Protein AF-A0A0C3ILK9-F1 (afdb_monomer)

Solvent-accessible surface area (backbone atoms only — not comparable to full-atom values): 10901 Å² total; per-residue (Å²): 121,70,69,63,59,60,53,58,52,51,58,51,52,56,51,51,51,53,51,51,52,53,50,52,51,52,54,48,54,52,49,51,52,44,40,64,73,46,49,52,54,51,50,56,52,47,56,57,49,38,75,79,40,50,72,63,45,54,52,50,51,52,52,50,54,62,56,45,50,60,54,52,50,49,53,52,52,51,54,49,52,53,51,50,51,53,49,53,52,51,52,50,52,53,51,52,50,53,52,51,51,52,50,52,52,49,53,49,52,55,50,52,52,52,49,52,51,50,49,52,53,50,51,53,48,51,52,48,52,49,52,51,53,51,49,53,52,36,34,71,76,52,44,80,59,21,56,61,51,51,51,50,51,53,52,49,55,58,56,55,55,56,53,57,57,61,60,72,75,54,75,84,72,77,78,81,82,73,78,76,79,80,77,80,85,78,70,91,83,78,89,136

Mean predicted aligned error: 13.3 Å

Radius of gyration: 42.85 Å; Cα contacts (8 Å, |Δi|>4): 19; chains: 1; bounding box: 80×57×114 Å

pLDDT: mean 88.91, std 11.96, range [57.53, 98.12]

Organism: NCBI:txid870435

Sequence (192 aa):
MADRKRGEQKDVDESLSTYFERCTELVRQYADVIEQNYARPAIAIGIRKFEEKPIMMTFITVLSILAILPILSFIGISIFIISSIVFVAAASAITASLVTESIIVSIGICTLCSLVLVAVFATTFLLSLYSVFRFVLLVRSNGRSGFTEWVMETRQNLLLRRRVEEECEGPNWPDITGVQHHIPDHASLTDD

Secondary structure (DSSP, 8-state):
-HHHHHHHHHHHHHHHHHHHHHHHHHHHHHHHHHIIIIIHHHHHHHHHHHHH-HHHHHHHHHHHHHHHHHHHHHHHHHHHHHHHHHHHHHHHHHHHHHHHHHHHHHHHHHHHHHHHHHHHHHHHHHHHHHHHHHHHHHHHHHTTHHHHHHHHHHHHHHHHHHHHHHHHS-----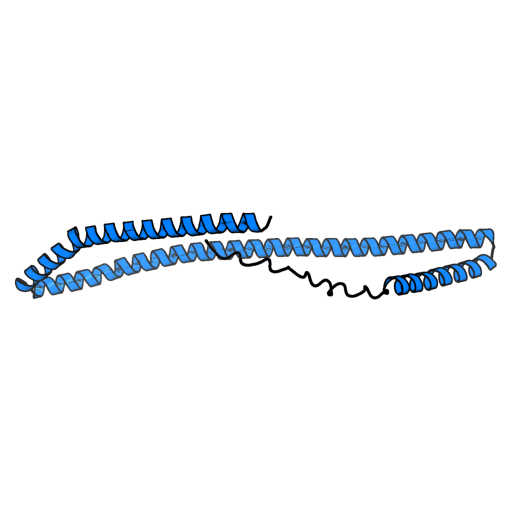-TT---------------

Foldseek 3Di:
DVVVVVVVVVVVVVVVVVVVVVVVVVVVVVVVVCCVVPVVVVVVVLVVVCVVPVPVSVVVVVVVVVVVVVVVVVVVVVVVVVVVVVVVVVVVVVVVVVVVVVVVVVVVVVVVVVVVVVVVVVVVVVVVVVLVVQLVVQCVPPPPVSVVVSVVVVVCVVVVVVVVVVVVVDDDDPPPPPPPPPDDPDDDDDDD

Structure (mmCIF, N/CA/C/O backbone):
data_AF-A0A0C3ILK9-F1
#
_entry.id   AF-A0A0C3ILK9-F1
#
loop_
_atom_site.group_PDB
_atom_site.id
_atom_site.type_symbol
_atom_site.label_atom_id
_atom_site.label_alt_id
_atom_site.label_comp_id
_atom_site.label_asym_id
_atom_site.label_entity_id
_atom_site.label_seq_id
_atom_site.pdbx_PDB_ins_code
_atom_site.Cartn_x
_atom_site.Cartn_y
_atom_site.Cartn_z
_atom_site.occupancy
_atom_site.B_iso_or_equiv
_atom_site.auth_seq_id
_atom_site.auth_comp_id
_atom_site.auth_asym_id
_atom_site.auth_atom_id
_atom_site.pdbx_PDB_model_num
ATOM 1 N N . MET A 1 1 ? 23.074 -14.200 6.382 1.00 58.22 1 MET A N 1
ATOM 2 C CA . MET A 1 1 ? 22.470 -12.902 6.785 1.00 58.22 1 MET A CA 1
ATOM 3 C C . MET A 1 1 ? 20.970 -12.997 7.090 1.00 58.22 1 MET A C 1
ATOM 5 O O . MET A 1 1 ? 20.503 -12.215 7.905 1.00 58.22 1 MET A O 1
ATOM 9 N N . ALA A 1 2 ? 20.225 -13.948 6.505 1.00 67.31 2 ALA A N 1
ATOM 10 C CA . ALA A 1 2 ? 18.798 -14.152 6.790 1.00 67.31 2 ALA A CA 1
ATOM 11 C C . ALA A 1 2 ? 18.505 -14.707 8.203 1.00 67.31 2 ALA A C 1
ATOM 13 O O . ALA A 1 2 ? 17.543 -14.269 8.826 1.00 67.31 2 ALA A O 1
ATOM 14 N N . ASP A 1 3 ? 19.362 -15.577 8.754 1.00 70.19 3 ASP A N 1
ATOM 15 C CA . ASP A 1 3 ? 19.143 -16.144 10.100 1.00 70.19 3 ASP A CA 1
ATOM 16 C C . ASP A 1 3 ? 19.211 -15.116 11.235 1.00 70.19 3 ASP A C 1
ATOM 18 O O . ASP A 1 3 ? 18.509 -15.254 12.233 1.00 70.19 3 ASP A O 1
ATOM 22 N N . ARG A 1 4 ? 19.975 -14.027 11.066 1.00 76.50 4 ARG A N 1
ATOM 23 C CA . ARG A 1 4 ? 20.057 -12.965 12.080 1.00 76.50 4 ARG A CA 1
ATOM 24 C C . ARG A 1 4 ? 18.730 -12.211 12.234 1.00 76.50 4 ARG A C 1
ATOM 26 O O . ARG A 1 4 ? 18.334 -11.926 13.355 1.00 76.50 4 ARG A O 1
ATOM 33 N N . LYS A 1 5 ? 18.006 -11.975 11.129 1.00 74.75 5 LYS A N 1
ATOM 34 C CA . LYS A 1 5 ? 16.686 -11.316 11.157 1.00 74.75 5 LYS A CA 1
ATOM 35 C C . LYS A 1 5 ? 15.603 -12.182 11.811 1.00 74.75 5 LYS A C 1
ATOM 37 O O . LYS A 1 5 ? 14.655 -11.648 12.371 1.00 74.75 5 LYS A O 1
ATOM 42 N N . ARG A 1 6 ? 15.734 -13.514 11.749 1.00 72.50 6 ARG A N 1
ATOM 43 C CA . ARG A 1 6 ? 14.769 -14.445 12.356 1.00 72.50 6 ARG A CA 1
ATOM 44 C C . ARG A 1 6 ? 14.904 -14.515 13.883 1.00 72.50 6 ARG A C 1
ATOM 46 O O . ARG A 1 6 ? 13.900 -14.751 14.545 1.00 72.50 6 ARG A O 1
ATOM 53 N N . GLY A 1 7 ? 16.108 -14.314 14.426 1.00 76.88 7 GLY A N 1
ATOM 54 C CA . GLY A 1 7 ? 16.332 -14.211 15.873 1.00 76.88 7 GLY A CA 1
ATOM 55 C C . GLY A 1 7 ? 15.693 -12.953 16.461 1.00 76.88 7 GLY A C 1
ATOM 56 O O . GLY A 1 7 ? 14.845 -13.058 17.336 1.00 76.88 7 GLY A O 1
ATOM 57 N N . GLU A 1 8 ? 15.995 -11.787 15.878 1.00 79.19 8 GLU A N 1
ATOM 58 C CA . GLU A 1 8 ? 15.492 -10.492 16.372 1.00 79.19 8 GLU A CA 1
ATOM 59 C C . GLU A 1 8 ? 13.958 -10.401 16.372 1.00 79.19 8 GLU A C 1
ATOM 61 O O . GLU A 1 8 ? 13.377 -9.782 17.257 1.00 79.19 8 GLU A O 1
ATOM 66 N N . GLN A 1 9 ? 13.278 -11.035 15.413 1.00 79.62 9 GLN A N 1
ATOM 67 C CA . GLN A 1 9 ? 11.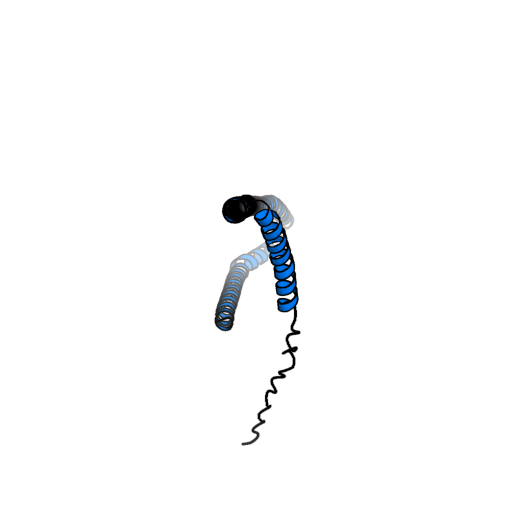816 -10.998 15.366 1.00 79.62 9 GLN A CA 1
ATOM 68 C C . GLN A 1 9 ? 11.156 -11.844 16.465 1.00 79.62 9 GLN A C 1
ATOM 70 O O . GLN A 1 9 ? 10.126 -11.443 16.996 1.00 79.62 9 GLN A O 1
ATOM 75 N N . LYS A 1 10 ? 11.768 -12.970 16.856 1.00 82.31 10 LYS A N 1
ATOM 76 C CA . LYS A 1 10 ? 11.263 -13.789 17.968 1.00 82.31 10 LYS A CA 1
ATOM 77 C C . LYS A 1 10 ? 11.373 -13.055 19.302 1.00 82.31 10 LYS A C 1
ATOM 79 O O . LYS A 1 10 ? 10.425 -13.091 20.076 1.00 82.31 10 LYS A O 1
ATOM 84 N N . ASP A 1 11 ? 12.477 -12.340 19.515 1.00 86.31 11 ASP A N 1
ATOM 85 C CA . ASP A 1 11 ? 12.690 -11.550 20.733 1.00 86.31 11 ASP A CA 1
ATOM 86 C C . ASP A 1 11 ? 11.661 -10.406 20.850 1.00 86.31 11 ASP A C 1
ATOM 88 O O . ASP A 1 11 ? 11.180 -10.092 21.941 1.00 86.31 11 ASP A O 1
ATOM 92 N N . VAL A 1 12 ? 11.283 -9.791 19.719 1.00 88.31 12 VAL A N 1
ATOM 93 C CA . VAL A 1 12 ? 10.235 -8.755 19.672 1.00 88.31 12 VAL A CA 1
ATOM 94 C C . VAL A 1 12 ? 8.856 -9.342 19.977 1.00 88.31 12 VAL A C 1
ATOM 96 O O . VAL A 1 12 ? 8.117 -8.760 20.774 1.00 88.31 12 VAL A O 1
ATOM 99 N N . ASP A 1 13 ? 8.516 -10.488 19.388 1.00 89.38 13 ASP A N 1
ATOM 100 C CA . ASP A 1 13 ? 7.226 -11.146 19.614 1.00 89.38 13 ASP A CA 1
ATOM 101 C C . ASP A 1 13 ? 7.074 -11.616 21.077 1.00 89.38 13 ASP A C 1
ATOM 103 O O . ASP A 1 13 ? 6.020 -11.411 21.683 1.00 89.38 13 ASP A O 1
ATOM 107 N N . GLU A 1 14 ? 8.135 -12.164 21.681 1.00 91.94 14 GLU A N 1
ATOM 108 C CA . GLU A 1 14 ? 8.156 -12.614 23.085 1.00 91.94 14 GLU A CA 1
ATOM 109 C C . GLU A 1 14 ? 8.063 -11.441 24.080 1.00 91.94 14 GLU A C 1
ATOM 111 O O . GLU A 1 14 ? 7.371 -11.503 25.106 1.00 91.94 14 GLU A O 1
ATOM 116 N N . SER A 1 15 ? 8.699 -10.316 23.746 1.00 92.06 15 SER A N 1
ATOM 117 C CA . SER A 1 15 ? 8.560 -9.072 24.504 1.00 92.06 15 SER A CA 1
ATOM 118 C C . SER A 1 15 ? 7.117 -8.558 24.460 1.00 92.06 15 SER A C 1
ATOM 120 O O . SER A 1 15 ? 6.533 -8.251 25.503 1.00 92.06 15 SER A O 1
ATOM 122 N N . LEU A 1 16 ? 6.489 -8.541 23.277 1.00 93.88 16 LEU A N 1
ATOM 123 C CA . LEU A 1 16 ? 5.096 -8.114 23.108 1.00 93.88 16 LEU A CA 1
ATOM 124 C C . LEU A 1 16 ? 4.118 -8.993 23.892 1.00 93.88 16 LEU A C 1
ATOM 126 O O . LEU A 1 16 ? 3.245 -8.453 24.575 1.00 93.88 16 LEU A O 1
ATOM 130 N N . SER A 1 17 ? 4.266 -10.321 23.853 1.00 94.81 17 SER A N 1
ATOM 131 C CA . SER A 1 17 ? 3.404 -11.219 24.632 1.00 94.81 17 SER A CA 1
ATOM 132 C C . SER A 1 17 ? 3.532 -10.977 26.135 1.00 94.81 17 SER A C 1
ATOM 134 O O . SER A 1 17 ? 2.519 -10.934 26.832 1.00 94.81 17 SER A O 1
ATOM 136 N N . THR A 1 18 ? 4.749 -10.717 26.619 1.00 95.44 18 THR A N 1
ATOM 137 C CA . THR A 1 18 ? 4.999 -10.400 28.034 1.00 95.44 18 THR A CA 1
ATOM 138 C C . THR A 1 18 ? 4.310 -9.094 28.452 1.00 95.44 18 THR A C 1
ATOM 140 O O . THR A 1 18 ? 3.735 -9.005 29.540 1.00 95.44 18 THR A O 1
ATOM 143 N N . TYR A 1 19 ? 4.305 -8.071 27.585 1.00 94.62 19 TYR A N 1
ATOM 144 C CA . TYR A 1 19 ? 3.556 -6.833 27.838 1.00 94.62 19 TYR A CA 1
ATOM 145 C C . TYR A 1 19 ? 2.047 -7.069 27.884 1.00 94.62 19 TYR A C 1
ATOM 147 O O . TYR A 1 19 ? 1.381 -6.530 28.771 1.00 94.62 19 TYR A O 1
ATOM 155 N N . PHE A 1 20 ? 1.505 -7.879 26.972 1.00 96.12 20 PHE A N 1
ATOM 156 C CA . PHE A 1 20 ? 0.087 -8.233 26.994 1.00 96.12 20 PHE A CA 1
ATOM 157 C C . PHE A 1 20 ? -0.294 -8.961 28.281 1.00 96.12 20 PHE A C 1
ATOM 159 O O . PHE A 1 20 ? -1.270 -8.568 28.918 1.00 96.12 20 PHE A O 1
ATOM 166 N N . GLU A 1 21 ? 0.491 -9.952 28.703 1.00 97.00 21 GLU A N 1
ATOM 167 C CA . GLU A 1 21 ? 0.236 -10.703 29.933 1.00 97.00 21 GLU A CA 1
ATOM 168 C C . GLU A 1 21 ? 0.229 -9.772 31.154 1.00 97.00 21 GLU A C 1
ATOM 170 O O . GLU A 1 21 ? -0.749 -9.731 31.906 1.00 97.00 21 GLU A O 1
ATOM 175 N N . ARG A 1 22 ? 1.232 -8.894 31.264 1.00 96.44 22 ARG A N 1
ATOM 176 C CA . ARG A 1 22 ? 1.310 -7.899 32.342 1.00 96.44 22 ARG A CA 1
ATOM 177 C C . ARG A 1 22 ? 0.148 -6.905 32.325 1.00 96.44 22 ARG A C 1
ATOM 179 O O . ARG A 1 22 ? -0.379 -6.549 33.377 1.00 96.44 22 ARG A O 1
ATOM 186 N N . CYS A 1 23 ? -0.271 -6.444 31.147 1.00 94.94 23 CYS A N 1
ATOM 187 C CA . CYS A 1 23 ? -1.444 -5.584 31.018 1.00 94.94 23 CYS A CA 1
ATOM 188 C C . CYS A 1 23 ? -2.724 -6.313 31.442 1.00 94.94 23 CYS A C 1
ATOM 190 O O . CYS A 1 23 ? -3.544 -5.728 32.147 1.00 94.94 23 CYS A O 1
ATOM 192 N N . THR A 1 24 ? -2.895 -7.582 31.059 1.00 96.19 24 THR A N 1
ATOM 193 C CA . THR A 1 24 ? -4.068 -8.365 31.470 1.00 96.19 24 THR A CA 1
ATOM 194 C C . THR A 1 24 ? -4.095 -8.624 32.970 1.00 96.19 24 THR A C 1
ATOM 196 O O . THR A 1 24 ? -5.158 -8.502 33.576 1.00 96.19 24 THR A O 1
ATOM 199 N N . GLU A 1 25 ? -2.945 -8.896 33.589 1.00 97.75 25 GLU A N 1
ATOM 200 C CA . GLU A 1 25 ? -2.831 -9.070 35.036 1.00 97.75 25 GLU A CA 1
ATOM 201 C C . GLU A 1 25 ? -3.188 -7.780 35.782 1.00 97.75 25 GLU A C 1
ATOM 203 O O . GLU A 1 25 ? -3.995 -7.811 36.710 1.00 97.75 25 GLU A O 1
ATOM 208 N N . LEU A 1 26 ? -2.693 -6.629 35.313 1.00 96.31 26 LEU A N 1
ATOM 209 C CA . LEU A 1 26 ? -3.056 -5.325 35.873 1.00 96.31 26 LEU A CA 1
ATOM 210 C C . LEU A 1 26 ? -4.557 -5.051 35.758 1.00 96.31 26 LEU A C 1
ATOM 212 O O . LEU A 1 26 ? -5.186 -4.668 36.743 1.00 96.31 26 LEU A O 1
ATOM 216 N N . VAL A 1 27 ? -5.154 -5.258 34.580 1.00 95.31 27 VAL A N 1
ATOM 217 C CA . VAL A 1 27 ? -6.600 -5.055 34.384 1.00 95.31 27 VAL A CA 1
ATOM 218 C C . VAL A 1 27 ? -7.403 -5.968 35.308 1.00 95.31 27 VAL A C 1
ATOM 220 O O . VAL A 1 27 ? -8.389 -5.521 35.889 1.00 95.31 27 VAL A O 1
ATOM 223 N N . ARG A 1 28 ? -6.965 -7.217 35.494 1.00 96.12 28 ARG A N 1
ATOM 224 C CA . ARG A 1 28 ? -7.615 -8.181 36.385 1.00 96.12 28 ARG A CA 1
ATOM 225 C C . ARG A 1 28 ? -7.506 -7.764 37.848 1.00 96.12 28 ARG A C 1
ATOM 227 O O . ARG A 1 28 ? -8.514 -7.736 38.539 1.00 96.12 28 ARG A O 1
ATOM 234 N N . GLN A 1 29 ? -6.327 -7.329 38.285 1.00 97.19 29 GLN A N 1
ATOM 235 C CA . GLN A 1 29 ? -6.116 -6.815 39.635 1.00 97.19 29 GLN A CA 1
ATOM 236 C C . GLN A 1 29 ? -6.990 -5.583 39.915 1.00 97.19 29 GLN A C 1
ATOM 238 O O . GLN A 1 29 ? -7.611 -5.487 40.972 1.00 97.19 29 GLN A O 1
ATOM 243 N N . TYR A 1 30 ? -7.082 -4.644 38.968 1.00 95.06 30 TYR A N 1
ATOM 244 C CA . TYR A 1 30 ? -7.979 -3.493 39.099 1.00 95.06 30 TYR A CA 1
ATOM 245 C C . TYR A 1 30 ? -9.452 -3.908 39.110 1.00 95.06 30 TYR A C 1
ATOM 247 O O . TYR A 1 30 ? -10.223 -3.366 39.902 1.00 95.06 30 TYR A O 1
ATOM 255 N N . ALA A 1 31 ? -9.843 -4.864 38.266 1.00 95.56 31 ALA A N 1
ATOM 256 C CA . ALA A 1 31 ? -11.199 -5.398 38.247 1.00 95.56 31 ALA A CA 1
ATOM 257 C C . ALA A 1 31 ? -11.563 -6.045 39.591 1.00 95.56 31 ALA A C 1
ATOM 259 O O . ALA A 1 31 ? -12.616 -5.721 40.132 1.00 95.56 31 ALA A O 1
ATOM 260 N N . ASP A 1 32 ? -10.669 -6.847 40.175 1.00 97.06 32 ASP A N 1
ATOM 261 C CA . ASP A 1 32 ? -10.873 -7.488 41.479 1.00 97.06 32 ASP A CA 1
ATOM 262 C C . ASP A 1 32 ? -11.037 -6.446 42.595 1.00 97.06 32 ASP A C 1
ATOM 264 O O . ASP A 1 32 ? -11.960 -6.524 43.409 1.00 97.06 32 ASP A O 1
ATOM 268 N N . VAL A 1 33 ? -10.194 -5.407 42.605 1.00 96.12 33 VAL A N 1
ATOM 269 C CA . VAL A 1 33 ? -10.290 -4.300 43.571 1.00 96.12 33 VAL A CA 1
ATOM 270 C C . VAL A 1 33 ? -11.613 -3.547 43.418 1.00 96.12 33 VAL A C 1
ATOM 272 O O . VAL A 1 33 ? -12.235 -3.183 44.418 1.00 96.12 33 VAL A O 1
ATOM 275 N N . ILE A 1 34 ? -12.064 -3.306 42.185 1.00 96.00 34 ILE A N 1
ATOM 276 C CA . ILE A 1 34 ? -13.336 -2.626 41.916 1.00 96.00 34 ILE A CA 1
ATOM 277 C C . ILE A 1 34 ? -14.518 -3.505 42.330 1.00 96.00 34 ILE A C 1
ATOM 279 O O . ILE A 1 34 ? -15.460 -3.023 42.969 1.00 96.00 34 ILE A O 1
ATOM 283 N N . GLU A 1 35 ? -14.471 -4.793 42.003 1.00 95.56 35 GLU A N 1
ATOM 284 C CA . GLU A 1 35 ? -15.516 -5.744 42.352 1.00 95.56 35 GLU A CA 1
ATOM 285 C C . GLU A 1 35 ? -15.669 -5.838 43.872 1.00 95.56 35 GLU A C 1
ATOM 287 O O . GLU A 1 35 ? -16.780 -5.736 44.406 1.00 95.56 35 GLU A O 1
ATOM 292 N N . GLN A 1 36 ? -14.547 -5.977 44.578 1.00 96.75 36 GLN A N 1
ATOM 293 C CA . GLN A 1 36 ? -14.541 -6.174 46.017 1.00 96.75 36 GLN A CA 1
ATOM 294 C C . GLN A 1 36 ? -14.913 -4.897 46.781 1.00 96.75 36 GLN A C 1
ATOM 296 O O . GLN A 1 36 ? -15.704 -4.972 47.723 1.00 96.75 36 GLN A O 1
ATOM 301 N N . ASN A 1 37 ? -14.406 -3.730 46.365 1.00 96.12 37 ASN A N 1
ATOM 302 C CA . ASN A 1 37 ? -14.617 -2.474 47.094 1.00 96.12 37 ASN A CA 1
ATOM 303 C C . ASN A 1 37 ? -15.889 -1.717 46.700 1.00 96.12 37 ASN A C 1
ATOM 305 O O . ASN A 1 37 ? -16.407 -0.961 47.520 1.00 96.12 37 ASN A O 1
ATOM 309 N N . TYR A 1 38 ? -16.401 -1.893 45.479 1.00 94.50 38 TYR A N 1
ATOM 310 C CA . TYR A 1 38 ? -17.546 -1.119 44.987 1.00 94.50 38 TYR A CA 1
ATOM 311 C C . TYR A 1 38 ? -18.720 -2.005 44.581 1.00 94.50 38 TYR A C 1
ATOM 313 O O . TYR A 1 38 ? -19.836 -1.768 45.045 1.00 94.50 38 TYR A O 1
ATOM 321 N N . ALA A 1 39 ? -18.497 -3.039 43.763 1.00 95.12 39 ALA A N 1
ATOM 322 C CA . ALA A 1 39 ? -19.603 -3.823 43.210 1.00 95.12 39 ALA A CA 1
ATOM 323 C C . ALA A 1 39 ? -20.327 -4.642 44.289 1.00 95.12 39 ALA A C 1
ATOM 325 O O . ALA A 1 39 ? -21.539 -4.503 44.465 1.00 95.12 39 ALA A O 1
ATOM 326 N N . ARG A 1 40 ? -19.591 -5.448 45.066 1.00 94.31 40 ARG A N 1
ATOM 327 C CA . ARG A 1 40 ? -20.161 -6.266 46.150 1.00 94.31 40 ARG A CA 1
ATOM 328 C C . ARG A 1 40 ? -20.934 -5.455 47.196 1.00 94.31 40 ARG A C 1
ATOM 330 O O . ARG A 1 40 ? -22.085 -5.816 47.461 1.00 94.31 40 ARG A O 1
ATOM 337 N N . PRO A 1 41 ? -20.383 -4.378 47.790 1.00 93.81 41 PRO A N 1
ATOM 338 C CA . PRO A 1 41 ? -21.123 -3.608 48.783 1.00 93.81 41 PRO A CA 1
ATOM 339 C C . PRO A 1 41 ? -22.320 -2.873 48.174 1.00 93.81 41 PRO A C 1
ATOM 341 O O . PRO A 1 41 ? -23.377 -2.842 48.801 1.00 93.81 41 PRO A O 1
ATOM 344 N N . ALA A 1 42 ? -22.215 -2.345 46.949 1.00 92.19 42 ALA A N 1
ATOM 345 C CA . ALA A 1 42 ? -23.344 -1.689 46.290 1.00 92.19 42 ALA A CA 1
ATOM 346 C C . ALA A 1 42 ? -24.506 -2.660 46.031 1.00 92.19 42 ALA A C 1
ATOM 348 O O . ALA A 1 42 ? -25.657 -2.315 46.298 1.00 92.19 42 ALA A O 1
ATOM 349 N N . ILE A 1 43 ? -24.214 -3.886 45.579 1.00 93.38 43 ILE A N 1
ATOM 350 C CA . ILE A 1 43 ? -25.230 -4.927 45.364 1.00 93.38 43 ILE A CA 1
ATOM 351 C C . ILE A 1 43 ? -25.867 -5.335 46.695 1.00 93.38 43 ILE A C 1
ATOM 353 O O . ILE A 1 43 ? -27.092 -5.376 46.795 1.00 93.38 43 ILE A O 1
ATOM 357 N N . ALA A 1 44 ? -25.062 -5.577 47.735 1.00 94.62 44 ALA A N 1
ATOM 358 C CA . ALA A 1 44 ? -25.572 -5.952 49.054 1.00 94.62 44 ALA A CA 1
ATOM 359 C C . ALA A 1 44 ? -26.482 -4.863 49.658 1.00 94.62 44 ALA A C 1
ATOM 361 O O . ALA A 1 44 ? -27.554 -5.166 50.187 1.00 94.62 44 ALA A O 1
ATOM 362 N N . ILE A 1 45 ? -26.095 -3.587 49.532 1.00 92.62 45 ILE A N 1
ATOM 363 C CA . ILE A 1 45 ? -26.919 -2.443 49.954 1.00 92.62 45 ILE A CA 1
ATOM 364 C C . ILE A 1 45 ? -28.189 -2.349 49.100 1.00 92.62 45 ILE A C 1
ATOM 366 O O . ILE A 1 45 ? -29.270 -2.100 49.635 1.00 92.62 45 ILE A O 1
ATOM 370 N N . GLY A 1 46 ? -28.070 -2.569 47.789 1.00 89.94 46 GLY A N 1
ATOM 371 C CA . GLY A 1 46 ? -29.185 -2.552 46.849 1.00 89.94 46 GLY A CA 1
ATOM 372 C C . GLY A 1 46 ? -30.260 -3.575 47.206 1.00 89.94 46 GLY A C 1
ATOM 373 O O . GLY A 1 46 ? -31.423 -3.198 47.337 1.00 89.94 46 GLY A O 1
ATOM 374 N N . ILE A 1 47 ? -29.875 -4.834 47.442 1.00 93.81 47 ILE A N 1
ATOM 375 C CA . ILE A 1 47 ? -30.799 -5.920 47.811 1.00 93.81 47 ILE A CA 1
ATOM 376 C C . ILE A 1 47 ? -31.557 -5.565 49.095 1.00 93.81 47 ILE A C 1
ATOM 378 O O . ILE A 1 47 ? -32.786 -5.597 49.114 1.00 93.81 47 ILE A O 1
ATOM 382 N N . ARG A 1 48 ? -30.845 -5.117 50.136 1.00 93.25 48 ARG A N 1
ATOM 383 C CA . ARG A 1 48 ? -31.468 -4.727 51.410 1.00 93.25 48 ARG A CA 1
ATOM 384 C C . ARG A 1 48 ? -32.450 -3.557 51.255 1.00 93.25 48 ARG A C 1
ATOM 386 O O . ARG A 1 48 ? -33.517 -3.550 51.860 1.00 93.25 48 ARG A O 1
ATOM 393 N N . LYS A 1 49 ? -32.118 -2.562 50.426 1.00 90.25 49 LYS A N 1
ATOM 394 C CA . LYS A 1 49 ? -32.993 -1.410 50.135 1.00 90.25 49 LYS A CA 1
ATOM 395 C C . LYS A 1 49 ? -34.233 -1.795 49.320 1.00 90.25 49 LYS A C 1
ATOM 397 O O . LYS A 1 49 ? -35.278 -1.162 49.476 1.00 90.25 49 LYS A O 1
ATOM 402 N N . PHE A 1 50 ? -34.123 -2.803 48.456 1.00 92.88 50 PHE A N 1
ATOM 403 C CA . PHE A 1 50 ? -35.246 -3.319 47.672 1.00 92.88 50 PHE A CA 1
ATOM 404 C C . PHE A 1 50 ? -36.315 -3.974 48.553 1.00 92.88 50 PHE A C 1
ATOM 406 O O . PHE A 1 50 ? -37.500 -3.782 48.285 1.00 92.88 50 PHE A O 1
ATOM 413 N N . GLU A 1 51 ? -35.914 -4.673 49.618 1.00 94.00 51 GLU A N 1
ATOM 414 C CA . GLU A 1 51 ? -36.843 -5.267 50.590 1.00 94.00 51 GLU A CA 1
ATOM 415 C C . GLU A 1 51 ? -37.612 -4.200 51.383 1.00 94.00 51 GLU A C 1
ATOM 417 O O . GLU A 1 51 ? -38.806 -4.350 51.629 1.00 94.00 51 GLU A O 1
ATOM 422 N N . GLU A 1 52 ? -36.957 -3.088 51.737 1.00 95.88 52 GLU A N 1
ATOM 423 C CA . GLU A 1 52 ? -37.597 -2.005 52.491 1.00 95.88 52 GLU A CA 1
ATOM 424 C C . GLU A 1 52 ? -38.589 -1.190 51.642 1.00 95.88 52 GLU A C 1
ATOM 426 O O . GLU A 1 52 ? -39.652 -0.802 52.133 1.00 95.88 52 GLU A O 1
ATOM 431 N N . LYS A 1 53 ? -38.234 -0.853 50.389 1.00 95.12 53 LYS A N 1
ATOM 432 C CA . LYS A 1 53 ? -39.011 0.068 49.530 1.00 95.12 53 LYS A CA 1
ATOM 433 C C . LYS A 1 53 ? -38.929 -0.306 48.037 1.00 95.12 53 LYS A C 1
ATOM 435 O O . LYS A 1 53 ? -38.286 0.410 47.259 1.00 95.12 53 LYS A O 1
ATOM 440 N N . PRO A 1 54 ? -39.636 -1.356 47.585 1.00 92.31 54 PRO A N 1
ATOM 441 C CA . PRO A 1 54 ? -39.493 -1.890 46.224 1.00 92.31 54 PRO A CA 1
ATOM 442 C C . PRO A 1 54 ? -39.935 -0.906 45.125 1.00 92.31 54 PRO A C 1
ATOM 444 O O . PRO A 1 54 ? -39.319 -0.827 44.061 1.00 92.31 54 PRO A O 1
ATOM 447 N N . ILE A 1 55 ? -40.966 -0.095 45.386 1.00 94.12 55 ILE A N 1
ATOM 448 C CA . ILE A 1 55 ? -41.512 0.860 44.403 1.00 94.12 55 ILE A CA 1
ATOM 449 C C . ILE A 1 55 ? -40.509 1.985 44.103 1.00 94.12 55 ILE A C 1
ATOM 451 O O . ILE A 1 55 ? -40.287 2.341 42.950 1.00 94.12 55 ILE A O 1
ATOM 455 N N . MET A 1 56 ? -39.859 2.537 45.131 1.00 93.19 56 MET A N 1
ATOM 456 C CA . MET A 1 56 ? -38.883 3.616 44.946 1.00 93.19 56 MET A CA 1
ATOM 457 C C . MET A 1 56 ? -37.608 3.104 44.262 1.00 93.19 56 MET A C 1
ATOM 459 O O . MET A 1 56 ? -37.054 3.787 43.402 1.00 93.19 56 MET A O 1
ATOM 463 N N . MET A 1 57 ? -37.159 1.897 44.616 1.00 91.62 57 MET A N 1
ATOM 464 C CA . MET A 1 57 ? -35.949 1.310 44.041 1.00 91.62 57 MET A CA 1
ATOM 465 C C . MET A 1 57 ? -36.110 0.988 42.555 1.00 91.62 57 MET A C 1
ATOM 467 O O . MET A 1 57 ? -35.243 1.359 41.771 1.00 91.62 57 MET A O 1
ATOM 471 N N . THR A 1 58 ? -37.235 0.394 42.141 1.00 93.06 58 THR A N 1
ATOM 472 C CA . THR A 1 58 ? -37.510 0.143 40.711 1.00 93.06 58 THR A CA 1
ATOM 473 C C . THR A 1 58 ? -37.516 1.432 39.887 1.00 93.06 58 THR A C 1
ATOM 475 O O . THR A 1 58 ? -36.922 1.461 38.811 1.00 93.06 58 THR A O 1
ATOM 478 N N . PHE A 1 59 ? -38.104 2.517 40.407 1.00 95.56 59 PHE A N 1
ATOM 479 C CA . PHE A 1 59 ? -38.081 3.823 39.744 1.00 95.56 59 PHE A CA 1
ATOM 480 C C . PHE A 1 59 ? -36.653 4.356 39.560 1.00 95.56 59 PHE A C 1
ATOM 482 O O . PHE A 1 59 ? -36.291 4.766 38.459 1.00 95.56 59 PHE A O 1
ATOM 489 N N . ILE A 1 60 ? -35.823 4.298 40.608 1.00 93.94 60 ILE A N 1
ATOM 490 C CA . ILE A 1 60 ? -34.415 4.716 40.533 1.00 93.94 60 ILE A CA 1
ATOM 491 C C . ILE A 1 60 ? -33.654 3.850 39.531 1.00 93.94 60 ILE A C 1
ATOM 493 O O . ILE A 1 60 ? -32.947 4.396 38.696 1.00 93.94 60 ILE A O 1
ATOM 497 N N . THR A 1 61 ? -33.818 2.526 39.562 1.00 92.19 61 THR A N 1
ATOM 498 C CA . THR A 1 61 ? -33.137 1.616 38.631 1.00 92.19 61 THR A CA 1
ATOM 499 C C . THR A 1 61 ? -33.496 1.920 37.181 1.00 92.19 61 THR A C 1
ATOM 501 O O . THR A 1 61 ? -32.602 2.045 36.346 1.00 92.19 61 THR A O 1
ATOM 504 N N . VAL A 1 62 ? -34.784 2.087 36.874 1.00 94.88 62 VAL A N 1
ATOM 505 C CA . VAL A 1 62 ? -35.240 2.427 35.519 1.00 94.88 62 VAL A CA 1
ATOM 506 C C . VAL A 1 62 ? -34.687 3.786 35.091 1.00 94.88 62 VAL A C 1
ATOM 508 O O . VAL A 1 62 ? -34.137 3.894 33.996 1.00 94.88 62 VAL A O 1
ATOM 511 N N . LEU A 1 63 ? -34.747 4.799 35.964 1.00 94.31 63 LEU A N 1
ATOM 512 C CA . LEU A 1 63 ? -34.198 6.130 35.694 1.00 94.31 63 LEU A CA 1
ATOM 513 C C . LEU A 1 63 ? -32.678 6.081 35.483 1.00 94.31 63 LEU A C 1
ATOM 515 O O . LEU A 1 63 ? -32.176 6.706 34.554 1.00 94.31 63 LEU A O 1
ATOM 519 N N . SER A 1 64 ? -31.945 5.297 36.276 1.00 93.94 64 SER A N 1
ATOM 520 C CA . SER A 1 64 ? -30.506 5.084 36.110 1.00 93.94 64 SER A CA 1
ATOM 521 C C . SER A 1 64 ? -30.176 4.414 34.779 1.00 93.94 64 SER A C 1
ATOM 523 O O . SER A 1 64 ? -29.277 4.880 34.088 1.00 93.94 64 SER A O 1
ATOM 525 N N . ILE A 1 65 ? -30.910 3.373 34.375 1.00 94.56 65 ILE A N 1
ATOM 526 C CA . ILE A 1 65 ? -30.704 2.713 33.075 1.00 94.56 65 ILE A CA 1
ATOM 527 C C . ILE A 1 65 ? -30.979 3.696 31.927 1.00 94.56 65 ILE A C 1
ATOM 529 O O . ILE A 1 65 ? -30.159 3.827 31.017 1.00 94.56 65 ILE A O 1
ATOM 533 N N . LEU A 1 66 ? -32.090 4.437 31.998 1.00 95.00 66 LEU A N 1
ATOM 534 C CA . LEU A 1 66 ? -32.441 5.479 31.027 1.00 95.00 66 LEU A CA 1
ATOM 535 C C . LEU A 1 66 ? -31.400 6.604 30.971 1.00 95.00 66 LEU A C 1
ATOM 537 O O . LEU A 1 66 ? -31.164 7.140 29.895 1.00 95.00 66 LEU A O 1
ATOM 541 N N . ALA A 1 67 ? -30.761 6.943 32.094 1.00 95.62 67 ALA A N 1
ATOM 542 C CA . ALA A 1 67 ? -29.716 7.962 32.168 1.00 95.62 67 ALA A CA 1
ATOM 543 C C . ALA A 1 67 ? -28.343 7.466 31.680 1.00 95.62 67 ALA A C 1
ATOM 545 O O . ALA A 1 67 ? -27.561 8.256 31.156 1.00 95.62 67 ALA A O 1
ATOM 546 N N . ILE A 1 68 ? -28.044 6.169 31.805 1.00 95.94 68 ILE A N 1
ATOM 547 C CA . ILE A 1 68 ? -26.801 5.572 31.289 1.00 95.94 68 ILE A CA 1
ATOM 548 C C . ILE A 1 68 ? -26.835 5.474 29.761 1.00 95.94 68 ILE A C 1
ATOM 550 O O . ILE A 1 68 ? -25.809 5.681 29.116 1.00 95.94 68 ILE A O 1
ATOM 554 N N . LEU A 1 69 ? -28.001 5.202 29.168 1.00 94.56 69 LEU A N 1
ATOM 555 C CA . LEU A 1 69 ? -28.158 5.063 27.719 1.00 94.56 69 LEU A CA 1
ATOM 556 C C . LEU A 1 69 ? -27.599 6.258 26.906 1.00 94.56 69 LEU A C 1
ATOM 558 O O . LEU A 1 69 ? -26.798 6.016 25.999 1.00 94.56 69 LEU A O 1
ATOM 562 N N . PRO A 1 70 ? -27.926 7.535 27.209 1.00 94.94 70 PRO A N 1
ATOM 563 C CA . PRO A 1 70 ? -27.365 8.677 26.489 1.00 94.94 70 PRO A CA 1
ATOM 564 C C . PRO A 1 70 ? -25.862 8.850 26.730 1.00 94.94 70 PRO A C 1
ATOM 566 O O . PRO A 1 70 ? -25.153 9.244 25.808 1.00 94.94 70 PRO A O 1
ATOM 569 N N . ILE A 1 71 ? -25.353 8.517 27.921 1.00 95.81 71 ILE A N 1
ATOM 570 C CA . ILE A 1 71 ? -23.914 8.574 28.225 1.00 95.81 71 ILE A CA 1
ATOM 571 C C . ILE A 1 71 ? -23.166 7.546 27.372 1.00 95.81 71 ILE A C 1
ATOM 573 O O . ILE A 1 71 ? -22.176 7.875 26.720 1.00 95.81 71 ILE A O 1
ATOM 577 N N . LEU A 1 72 ? -23.668 6.311 27.324 1.00 94.31 72 LEU A N 1
ATOM 578 C CA . LEU A 1 72 ? -23.065 5.236 26.544 1.00 94.31 72 LEU A CA 1
ATOM 579 C C . LEU A 1 72 ? -23.140 5.528 25.040 1.00 94.31 72 LEU A C 1
ATOM 581 O O . LEU A 1 72 ? -22.153 5.345 24.330 1.00 94.31 72 LEU A O 1
ATOM 585 N N . SER A 1 73 ? -24.275 6.052 24.565 1.00 96.31 73 SER A N 1
ATOM 586 C CA . SER A 1 73 ? -24.426 6.502 23.180 1.00 96.31 73 SER A CA 1
ATOM 587 C C . SER A 1 73 ? -23.445 7.623 22.841 1.00 96.31 73 SER A C 1
ATOM 589 O O . SER A 1 73 ? -22.848 7.599 21.769 1.00 96.31 73 SER A O 1
ATOM 591 N N . PHE A 1 74 ? -23.253 8.594 23.737 1.00 97.38 74 PHE A N 1
ATOM 592 C CA . PHE A 1 74 ? -22.305 9.687 23.533 1.00 97.38 74 PHE A CA 1
ATOM 593 C C . PHE A 1 74 ? -20.863 9.175 23.437 1.00 97.38 74 PHE A C 1
ATOM 595 O O . PHE A 1 74 ? -20.142 9.550 22.514 1.00 97.38 74 PHE A O 1
ATOM 602 N N . ILE A 1 75 ? -20.458 8.275 24.338 1.00 97.06 75 ILE A N 1
ATOM 603 C CA . ILE A 1 75 ? -19.130 7.646 24.312 1.00 97.06 75 ILE A CA 1
ATOM 604 C C . ILE A 1 75 ? -18.938 6.857 23.011 1.00 97.06 75 ILE A C 1
ATOM 606 O O . ILE A 1 75 ? -17.924 7.028 22.337 1.00 97.06 75 ILE A O 1
ATOM 610 N N . GLY A 1 76 ? -19.925 6.043 22.624 1.00 96.81 76 GLY A N 1
ATOM 611 C CA . GLY A 1 76 ? -19.873 5.249 21.397 1.00 96.81 76 GLY A CA 1
ATOM 612 C C . GLY A 1 76 ? -19.747 6.115 20.143 1.00 96.81 76 GLY A C 1
ATOM 613 O O . GLY A 1 76 ? -18.864 5.881 19.320 1.00 96.81 76 GLY A O 1
ATOM 614 N N . ILE A 1 77 ? -20.573 7.158 20.026 1.00 97.44 77 ILE A N 1
ATOM 615 C CA . ILE A 1 77 ? -20.520 8.108 18.906 1.00 97.44 77 ILE A CA 1
ATOM 616 C C . ILE A 1 77 ? -19.183 8.861 18.895 1.00 97.44 77 ILE A C 1
ATOM 618 O O . ILE A 1 77 ? -18.589 9.023 17.834 1.00 97.44 77 ILE A O 1
ATOM 622 N N . SER A 1 78 ? -18.672 9.280 20.055 1.00 97.69 78 SER A N 1
ATOM 623 C CA . SER A 1 78 ? -17.384 9.975 20.162 1.00 97.69 78 SER A CA 1
ATOM 624 C C . SER A 1 78 ? -16.222 9.109 19.661 1.00 97.69 78 SER A C 1
ATOM 626 O O . SER A 1 78 ? -15.459 9.534 18.791 1.00 97.69 78 SER A O 1
ATOM 628 N N . ILE A 1 79 ? -16.134 7.858 20.129 1.00 97.19 79 ILE A N 1
ATOM 629 C CA . ILE A 1 79 ? -15.117 6.899 19.672 1.00 97.19 79 ILE A CA 1
ATOM 630 C C . ILE A 1 79 ? -15.262 6.639 18.169 1.00 97.19 79 ILE A C 1
ATOM 632 O O . ILE A 1 79 ? -14.262 6.629 17.451 1.00 97.19 79 ILE A O 1
ATOM 636 N N . PHE A 1 80 ? -16.495 6.474 17.681 1.00 97.19 80 PHE A N 1
ATOM 637 C CA . PHE A 1 80 ? -16.770 6.264 16.261 1.00 97.19 80 PHE A CA 1
ATOM 638 C C . PHE A 1 80 ? -16.296 7.441 15.399 1.00 97.19 80 PHE A C 1
ATOM 640 O O . PHE A 1 80 ? -15.631 7.226 14.389 1.00 97.19 80 PHE A O 1
ATOM 647 N N . ILE A 1 81 ? -16.568 8.682 15.813 1.00 98.00 81 ILE A N 1
ATOM 648 C CA . ILE A 1 81 ? -16.118 9.886 15.103 1.00 98.00 81 ILE A CA 1
ATOM 649 C C . ILE A 1 81 ? -14.588 9.950 15.068 1.00 98.00 81 ILE A C 1
ATOM 651 O O . ILE A 1 81 ? -14.013 10.135 13.997 1.00 98.00 81 ILE A O 1
ATOM 655 N N . ILE A 1 82 ? -13.919 9.758 16.210 1.00 97.69 82 ILE A N 1
ATOM 656 C CA . ILE A 1 82 ? -12.450 9.795 16.286 1.00 97.69 82 ILE A CA 1
ATOM 657 C C . ILE A 1 82 ? -11.844 8.709 15.389 1.00 97.69 82 ILE A C 1
ATOM 659 O O . ILE A 1 82 ? -10.959 8.995 14.582 1.00 97.69 82 ILE A O 1
ATOM 663 N N . SER A 1 83 ? -12.353 7.478 15.481 1.00 97.19 83 SER A N 1
ATOM 664 C CA . SER A 1 83 ? -11.909 6.357 14.650 1.00 97.19 83 SER A CA 1
ATOM 665 C C . SER A 1 83 ? -12.122 6.635 13.161 1.00 97.19 83 SER A C 1
ATOM 667 O O . SER A 1 83 ? -11.207 6.432 12.363 1.00 97.19 83 SER A O 1
ATOM 669 N N . SER A 1 84 ? -13.281 7.184 12.787 1.00 97.69 84 SER A N 1
ATOM 670 C CA . SER A 1 84 ? -13.584 7.560 11.406 1.00 97.69 84 SER A CA 1
ATOM 671 C C . SER A 1 84 ? -12.629 8.631 10.881 1.00 97.69 84 SER A C 1
ATOM 673 O O . SER A 1 84 ? -12.187 8.532 9.740 1.00 97.69 84 SER A O 1
ATOM 675 N N . ILE A 1 85 ? -12.288 9.644 11.683 1.00 97.94 85 ILE A N 1
ATOM 676 C CA . ILE A 1 85 ? -11.345 10.698 11.279 1.00 97.94 85 ILE A CA 1
ATOM 677 C C . ILE A 1 85 ? -9.955 10.103 11.039 1.00 97.94 85 ILE A C 1
ATOM 679 O O . ILE A 1 85 ? -9.347 10.374 10.005 1.00 97.94 85 ILE A O 1
ATOM 683 N N . VAL A 1 86 ? -9.469 9.261 11.956 1.00 97.88 86 VAL A N 1
ATOM 684 C CA . VAL A 1 86 ? -8.167 8.588 11.815 1.00 97.88 86 VAL A CA 1
ATOM 685 C C . VAL A 1 86 ? -8.149 7.696 10.575 1.00 97.88 86 VAL A C 1
ATOM 687 O O . VAL A 1 86 ? -7.188 7.733 9.808 1.00 97.88 86 VAL A O 1
ATOM 690 N N . PHE A 1 87 ? -9.221 6.940 10.334 1.00 97.38 87 PHE A N 1
ATOM 691 C CA . PHE A 1 87 ? -9.343 6.084 9.158 1.00 97.38 87 PHE A CA 1
ATOM 692 C C . PHE A 1 87 ? -9.318 6.889 7.852 1.00 97.38 87 PHE A C 1
ATOM 694 O O . PHE A 1 87 ? -8.561 6.558 6.943 1.00 97.38 87 PHE A O 1
ATOM 701 N N . VAL A 1 88 ? -10.086 7.979 7.764 1.00 97.81 88 VAL A N 1
ATOM 702 C CA . VAL A 1 88 ? -10.103 8.867 6.588 1.00 97.81 88 VAL A CA 1
ATOM 703 C C . VAL A 1 88 ? -8.741 9.538 6.376 1.00 97.81 88 VAL A C 1
ATOM 705 O O . VAL A 1 88 ? -8.271 9.637 5.241 1.00 97.81 88 VAL A O 1
ATOM 708 N N . ALA A 1 89 ? -8.065 9.957 7.447 1.00 97.56 89 ALA A N 1
ATOM 709 C CA . ALA A 1 89 ? -6.723 10.526 7.363 1.00 97.56 89 ALA A CA 1
ATOM 710 C C . ALA A 1 89 ? -5.704 9.494 6.846 1.00 97.56 89 ALA A C 1
ATOM 712 O O . ALA A 1 89 ? -4.945 9.788 5.926 1.00 97.56 89 ALA A O 1
ATOM 713 N N . ALA A 1 90 ? -5.737 8.263 7.361 1.00 97.50 90 ALA A N 1
ATOM 714 C CA . ALA A 1 90 ? -4.869 7.184 6.895 1.00 97.50 90 ALA A CA 1
ATOM 715 C C . ALA A 1 90 ? -5.154 6.810 5.431 1.00 97.50 90 ALA A C 1
ATOM 717 O O . ALA A 1 90 ? -4.232 6.724 4.621 1.00 97.50 90 ALA A O 1
ATOM 718 N N . ALA A 1 91 ? -6.428 6.651 5.063 1.00 97.12 91 ALA A N 1
ATOM 719 C CA . ALA A 1 91 ? -6.837 6.325 3.700 1.00 97.12 91 ALA A CA 1
ATOM 720 C C . ALA A 1 91 ? -6.430 7.418 2.699 1.00 97.12 91 ALA A C 1
ATOM 722 O O . ALA A 1 91 ? -5.926 7.113 1.615 1.00 97.12 91 ALA A O 1
ATOM 723 N N . SER A 1 92 ? -6.603 8.691 3.065 1.00 97.56 92 SER A N 1
ATOM 724 C CA . SER A 1 92 ? -6.201 9.813 2.211 1.00 97.56 92 SER A CA 1
ATOM 725 C C . SER A 1 92 ? -4.680 9.911 2.070 1.00 97.56 92 SER A C 1
ATOM 727 O O . SER A 1 92 ? -4.203 10.106 0.954 1.00 97.56 92 SER A O 1
ATOM 729 N N . ALA A 1 93 ? -3.913 9.675 3.141 1.00 97.75 93 ALA A N 1
ATOM 730 C CA . ALA A 1 93 ? -2.453 9.617 3.083 1.00 97.75 93 ALA A CA 1
ATOM 731 C C . ALA A 1 93 ? -1.954 8.489 2.164 1.00 97.75 93 ALA A C 1
ATOM 733 O O . ALA A 1 93 ? -1.123 8.735 1.294 1.00 97.75 93 ALA A O 1
ATOM 734 N N . ILE A 1 94 ? -2.499 7.274 2.297 1.00 97.44 94 ILE A N 1
ATOM 735 C CA . ILE A 1 94 ? -2.143 6.133 1.436 1.00 97.44 94 ILE A CA 1
ATOM 736 C C . ILE A 1 94 ? -2.467 6.444 -0.028 1.00 97.44 94 ILE A C 1
ATOM 738 O O . ILE A 1 94 ? -1.635 6.234 -0.909 1.00 97.44 94 ILE A O 1
ATOM 742 N N . THR A 1 95 ? -3.656 6.990 -0.292 1.00 97.06 95 THR A N 1
ATOM 743 C CA . THR A 1 95 ? -4.079 7.343 -1.654 1.00 97.06 95 THR A CA 1
ATOM 744 C C . THR A 1 95 ? -3.166 8.412 -2.256 1.00 97.06 95 THR A C 1
ATOM 746 O O . THR A 1 95 ? -2.737 8.275 -3.399 1.00 97.06 95 THR A O 1
ATOM 749 N N . ALA A 1 96 ? -2.816 9.450 -1.491 1.00 97.75 96 ALA A N 1
ATOM 750 C CA . ALA A 1 96 ? -1.906 10.501 -1.939 1.00 97.75 96 ALA A CA 1
ATOM 751 C C . ALA A 1 96 ? -0.505 9.955 -2.261 1.00 97.75 96 ALA A C 1
ATOM 753 O O . ALA A 1 96 ? 0.071 10.323 -3.289 1.00 97.75 96 ALA A O 1
ATOM 754 N N . SER A 1 97 ? 0.018 9.045 -1.43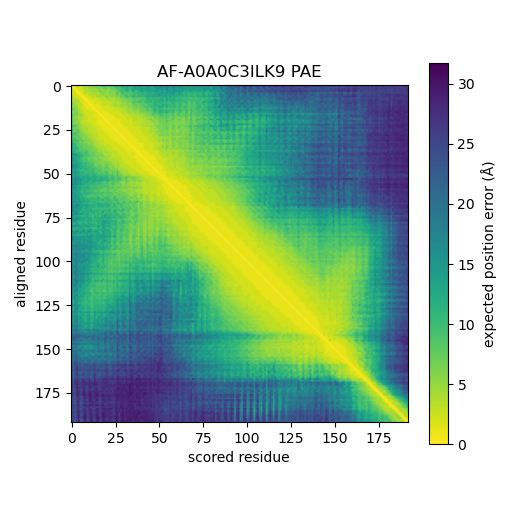4 1.00 97.81 97 SER A N 1
ATOM 755 C CA . SER A 1 97 ? 1.301 8.379 -1.684 1.00 97.81 97 SER A CA 1
ATOM 756 C C . SER A 1 97 ? 1.271 7.565 -2.977 1.00 97.81 97 SER A C 1
ATOM 758 O O . SER A 1 97 ? 2.126 7.769 -3.835 1.00 97.81 97 SER A O 1
ATOM 760 N N . LEU A 1 98 ? 0.248 6.726 -3.176 1.00 97.44 98 LEU A N 1
ATOM 761 C CA . LEU A 1 98 ? 0.111 5.909 -4.389 1.00 97.44 98 LEU A CA 1
ATOM 762 C C . LEU A 1 98 ? -0.014 6.760 -5.658 1.00 97.44 98 LEU A C 1
ATOM 764 O O . LEU A 1 98 ? 0.603 6.454 -6.678 1.00 97.44 98 LEU A O 1
ATOM 768 N N . VAL A 1 99 ? -0.785 7.850 -5.605 1.00 98.12 99 VAL A N 1
ATOM 769 C CA . VAL A 1 99 ? -0.911 8.787 -6.733 1.00 98.12 99 VAL A CA 1
ATOM 770 C C . VAL A 1 99 ? 0.438 9.435 -7.044 1.00 98.12 99 VAL A C 1
ATOM 772 O O . VAL A 1 99 ? 0.833 9.506 -8.207 1.00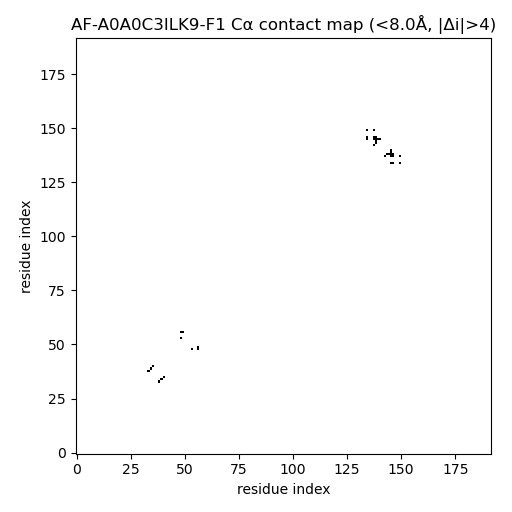 98.12 99 VAL A O 1
ATOM 775 N N . THR A 1 100 ? 1.172 9.866 -6.018 1.00 97.62 100 THR A N 1
ATOM 776 C CA . THR A 1 100 ? 2.490 10.494 -6.182 1.00 97.62 100 THR A CA 1
ATOM 777 C C . THR A 1 100 ? 3.502 9.520 -6.786 1.00 97.62 100 THR A C 1
ATOM 779 O O . THR A 1 100 ? 4.180 9.860 -7.756 1.00 97.62 100 THR A O 1
ATOM 782 N N . GLU A 1 101 ? 3.564 8.288 -6.278 1.00 97.62 101 GLU A N 1
ATOM 783 C CA . GLU A 1 101 ? 4.417 7.228 -6.826 1.00 97.62 101 GLU A CA 1
ATOM 784 C C . GLU A 1 101 ? 4.054 6.912 -8.280 1.00 97.62 101 GLU A C 1
ATOM 786 O O . GLU A 1 101 ? 4.937 6.850 -9.138 1.00 97.62 101 GLU A O 1
ATOM 791 N N . SER A 1 102 ? 2.759 6.803 -8.595 1.00 96.75 102 SER A N 1
ATOM 792 C CA . SER A 1 102 ? 2.290 6.564 -9.962 1.00 96.75 102 SER A CA 1
ATOM 793 C C . SER A 1 102 ? 2.713 7.673 -10.928 1.00 96.75 102 SER A C 1
ATOM 795 O O . SER A 1 102 ? 3.070 7.379 -12.071 1.00 96.75 102 SER A O 1
ATOM 797 N N . ILE A 1 103 ? 2.686 8.940 -10.500 1.00 98.06 103 ILE A N 1
ATOM 798 C CA . ILE A 1 103 ? 3.131 10.074 -11.322 1.00 98.06 103 ILE A CA 1
ATOM 799 C C . ILE A 1 103 ? 4.637 9.977 -11.586 1.00 98.06 103 ILE A C 1
ATOM 801 O O . ILE A 1 103 ? 5.066 10.115 -12.732 1.00 98.06 103 ILE A O 1
ATOM 805 N N . ILE A 1 104 ? 5.438 9.698 -10.554 1.00 97.88 104 ILE A N 1
ATOM 806 C CA . ILE A 1 104 ? 6.898 9.586 -10.684 1.00 97.88 104 ILE A CA 1
ATOM 807 C C . ILE A 1 104 ? 7.272 8.433 -11.621 1.00 97.88 104 ILE A C 1
ATOM 809 O O . ILE A 1 104 ? 8.080 8.621 -12.533 1.00 97.88 104 ILE A O 1
ATOM 813 N N . VAL A 1 105 ? 6.658 7.259 -11.445 1.00 97.81 105 VAL A N 1
ATOM 814 C CA . VAL A 1 105 ? 6.891 6.091 -12.309 1.00 97.81 105 VAL A CA 1
ATOM 815 C C . VAL A 1 105 ? 6.507 6.401 -13.756 1.00 97.81 105 VAL A C 1
ATOM 817 O O . VAL A 1 105 ? 7.277 6.095 -14.665 1.00 97.81 105 VAL A O 1
ATOM 820 N N . SER A 1 106 ? 5.371 7.067 -13.982 1.00 97.62 106 SER A N 1
ATOM 821 C CA . SER A 1 106 ? 4.938 7.491 -15.321 1.00 97.62 106 SER A CA 1
ATOM 822 C C . SER A 1 106 ? 5.959 8.417 -15.994 1.00 97.62 106 SER A C 1
ATOM 824 O O . SER A 1 106 ? 6.377 8.164 -17.125 1.00 97.62 106 SER A O 1
ATOM 826 N N . ILE A 1 107 ? 6.438 9.447 -15.284 1.00 98.12 107 ILE A N 1
ATOM 827 C CA . ILE A 1 107 ? 7.481 10.355 -15.790 1.00 98.12 107 ILE A CA 1
ATOM 828 C C . ILE A 1 107 ? 8.766 9.578 -16.110 1.00 98.12 107 ILE A C 1
ATOM 830 O O . ILE A 1 107 ? 9.391 9.818 -17.147 1.00 98.12 107 ILE A O 1
ATOM 834 N N . GLY A 1 108 ? 9.139 8.619 -15.258 1.00 97.50 108 GLY A N 1
ATOM 835 C CA . GLY A 1 108 ? 10.278 7.730 -15.479 1.00 97.50 108 GLY A CA 1
ATOM 836 C C . GLY A 1 108 ? 10.146 6.921 -16.769 1.00 97.50 108 GLY A C 1
ATOM 837 O O . GLY A 1 108 ? 11.046 6.953 -17.607 1.00 97.50 108 GLY A O 1
ATOM 838 N N . ILE A 1 109 ? 9.004 6.261 -16.977 1.00 97.50 109 ILE A N 1
ATOM 839 C CA . ILE A 1 109 ? 8.714 5.486 -18.193 1.00 97.50 109 ILE A CA 1
ATOM 840 C C . ILE A 1 109 ? 8.753 6.386 -19.435 1.00 97.50 109 ILE A C 1
ATOM 842 O O . ILE A 1 109 ? 9.399 6.037 -20.422 1.00 97.50 109 ILE A O 1
ATOM 846 N N . CYS A 1 110 ? 8.126 7.565 -19.390 1.00 97.56 110 CYS A N 1
ATOM 847 C CA . CYS A 1 110 ? 8.149 8.529 -20.494 1.00 97.56 110 CYS A CA 1
ATOM 848 C C . CYS A 1 110 ? 9.572 8.999 -20.827 1.00 97.56 110 CYS A C 1
ATOM 850 O O . CYS A 1 110 ? 9.934 9.103 -22.002 1.00 97.56 110 CYS A O 1
ATOM 852 N N . THR A 1 111 ? 10.394 9.246 -19.806 1.00 97.88 111 THR A N 1
ATOM 853 C CA . THR A 1 111 ? 11.795 9.656 -19.973 1.00 97.88 111 THR A CA 1
ATOM 854 C C . THR A 1 111 ? 12.624 8.534 -20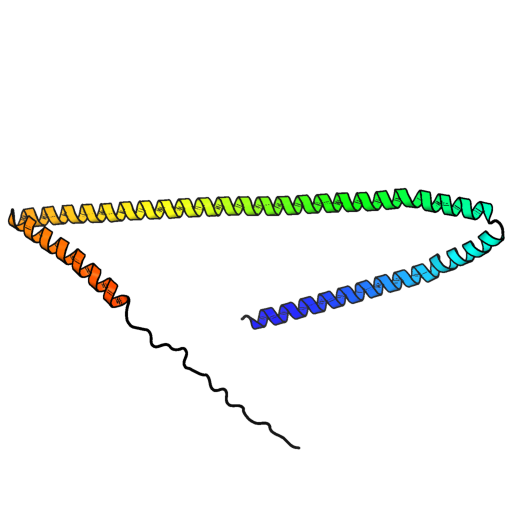.591 1.00 97.88 111 THR A C 1
ATOM 856 O O . THR A 1 111 ? 13.341 8.769 -21.560 1.00 97.88 111 THR A O 1
ATOM 859 N N . LEU A 1 112 ? 12.487 7.301 -20.090 1.00 97.06 112 LEU A N 1
ATOM 860 C CA . LEU A 1 112 ? 13.169 6.128 -20.642 1.00 97.06 112 LEU A CA 1
ATOM 861 C C . LEU A 1 112 ? 12.758 5.867 -22.093 1.00 97.06 112 LEU A C 1
ATOM 863 O O . LEU A 1 112 ? 13.618 5.653 -22.942 1.00 97.06 112 LEU A O 1
ATOM 867 N N . CYS A 1 113 ? 11.464 5.951 -22.400 1.00 97.50 113 CYS A N 1
ATOM 868 C CA . CYS A 1 113 ? 10.958 5.810 -23.762 1.00 97.50 113 CYS A CA 1
ATOM 869 C C . CYS A 1 113 ? 11.547 6.885 -24.691 1.00 97.50 113 CYS A C 1
ATOM 871 O O . CYS A 1 113 ? 12.064 6.571 -25.763 1.00 97.50 113 CYS A O 1
ATOM 873 N N . SER A 1 114 ? 11.563 8.143 -24.243 1.00 96.81 114 SER A N 1
ATOM 874 C CA . SER A 1 114 ? 12.161 9.252 -24.996 1.00 96.81 114 SER A CA 1
ATOM 875 C C . SER A 1 114 ? 13.658 9.036 -25.239 1.00 96.81 114 SER A C 1
ATOM 877 O O . SER A 1 114 ? 14.134 9.247 -26.352 1.00 96.81 114 SER A O 1
ATOM 879 N N . LEU A 1 115 ? 14.399 8.5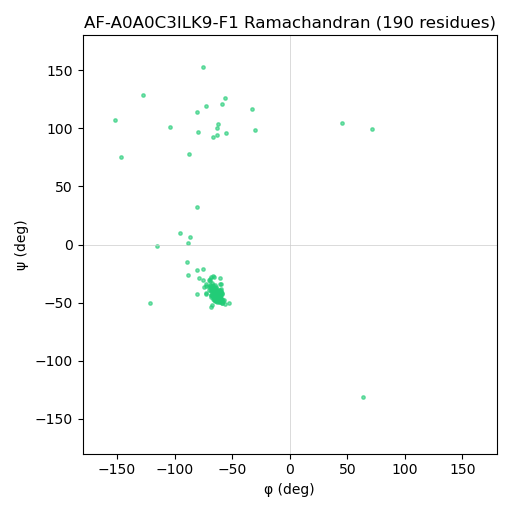61 -24.234 1.00 97.12 115 LEU A N 1
ATOM 880 C CA . LEU A 1 115 ? 15.820 8.230 -24.364 1.00 97.12 115 LEU A CA 1
ATOM 881 C C . LEU A 1 115 ? 16.063 7.092 -25.356 1.00 97.12 115 LEU A C 1
ATOM 883 O O . LEU A 1 115 ? 16.978 7.191 -26.169 1.00 97.12 115 LEU A O 1
ATOM 887 N N . VAL A 1 116 ? 15.238 6.042 -25.329 1.00 96.50 116 VAL A N 1
ATOM 888 C CA . VAL A 1 116 ? 15.315 4.943 -26.302 1.00 96.50 116 VAL A CA 1
ATOM 889 C C . VAL A 1 116 ? 15.080 5.468 -27.715 1.00 96.50 116 VAL A C 1
ATOM 891 O O . VAL A 1 116 ? 15.858 5.155 -28.612 1.00 96.50 116 VAL A O 1
ATOM 894 N N . LEU A 1 117 ? 14.069 6.317 -27.920 1.00 97.25 117 LEU A N 1
ATOM 895 C CA . LEU A 1 117 ? 13.816 6.931 -29.224 1.00 97.25 117 LEU A CA 1
ATOM 896 C C . LEU A 1 117 ? 15.008 7.770 -29.689 1.00 97.25 117 LEU A C 1
ATOM 898 O O . LEU A 1 117 ? 15.483 7.582 -30.807 1.00 97.25 117 LEU A O 1
ATOM 902 N N . VAL A 1 118 ? 15.537 8.646 -28.831 1.00 97.44 118 VAL A N 1
ATOM 903 C CA . VAL A 1 118 ? 16.726 9.454 -29.142 1.00 97.44 118 VAL A CA 1
ATOM 904 C C . VAL A 1 118 ? 17.922 8.563 -29.478 1.00 97.44 118 VAL A C 1
ATOM 906 O O . VAL A 1 118 ? 18.620 8.836 -30.451 1.00 97.44 118 VAL A O 1
ATOM 909 N N . ALA A 1 119 ? 18.140 7.475 -28.739 1.00 96.31 119 ALA A N 1
ATOM 910 C CA . ALA A 1 119 ? 19.212 6.525 -29.013 1.00 96.31 119 ALA A CA 1
ATOM 911 C C . ALA A 1 119 ? 19.028 5.823 -30.370 1.00 96.31 119 ALA A C 1
ATOM 913 O O . ALA A 1 119 ? 19.985 5.706 -31.136 1.00 96.31 119 ALA A O 1
ATOM 914 N N . VAL A 1 120 ? 17.807 5.407 -30.720 1.00 96.75 120 VAL A N 1
ATOM 915 C CA . VAL A 1 120 ? 17.491 4.814 -32.031 1.00 96.75 120 VAL A CA 1
ATOM 916 C C . VAL A 1 120 ? 17.709 5.828 -33.160 1.00 96.75 120 VAL A C 1
ATOM 918 O O . VAL A 1 120 ? 18.346 5.511 -34.165 1.00 96.75 120 VAL A O 1
ATOM 921 N N . PHE A 1 121 ? 17.257 7.073 -33.001 1.00 96.81 121 PHE A N 1
ATOM 922 C CA . PHE A 1 121 ? 17.496 8.127 -33.991 1.00 96.81 121 PHE A CA 1
ATOM 923 C C . PHE A 1 121 ? 18.985 8.460 -34.132 1.00 96.81 121 PHE A C 1
ATOM 925 O O . PHE A 1 121 ? 19.487 8.569 -35.247 1.00 96.81 121 PHE A O 1
ATOM 932 N N . ALA A 1 122 ? 19.718 8.568 -33.026 1.00 96.50 122 ALA A N 1
ATOM 933 C CA . ALA A 1 122 ? 21.150 8.844 -33.049 1.00 96.50 122 ALA A CA 1
ATOM 934 C C . ALA A 1 122 ? 21.939 7.703 -33.708 1.00 96.50 122 ALA A C 1
ATOM 936 O O . ALA A 1 122 ? 22.799 7.953 -34.550 1.00 96.50 122 ALA A O 1
ATOM 937 N N . THR A 1 123 ? 21.627 6.447 -33.376 1.00 95.62 123 THR A N 1
ATOM 938 C CA . THR A 1 123 ? 22.290 5.272 -33.964 1.00 95.62 123 THR A CA 1
ATOM 939 C C . THR A 1 123 ? 21.990 5.132 -35.454 1.00 95.62 123 THR A C 1
ATOM 941 O O . THR A 1 123 ? 22.916 4.928 -36.237 1.00 95.62 123 THR A O 1
ATOM 944 N N . THR A 1 124 ? 20.735 5.306 -35.877 1.00 94.50 124 THR A N 1
ATOM 945 C CA . THR A 1 124 ? 20.362 5.292 -37.304 1.00 94.50 124 THR A CA 1
ATOM 946 C C . THR A 1 124 ? 20.993 6.449 -38.077 1.00 94.50 124 THR A C 1
ATOM 948 O O . THR A 1 124 ? 21.489 6.240 -39.185 1.00 94.50 124 THR A O 1
ATOM 951 N N . PHE A 1 125 ? 21.052 7.647 -37.491 1.00 96.56 125 PHE A N 1
ATOM 952 C CA . PHE A 1 125 ? 21.717 8.803 -38.088 1.00 96.56 125 PHE A CA 1
ATOM 953 C C . PHE A 1 125 ? 23.223 8.580 -38.253 1.00 96.56 125 PHE A C 1
ATOM 955 O O . PHE A 1 125 ? 23.750 8.783 -39.345 1.00 96.56 125 PHE A O 1
ATOM 962 N N . LEU A 1 126 ? 23.914 8.109 -37.210 1.00 96.25 126 LEU A N 1
ATOM 963 C CA . LEU A 1 126 ? 25.343 7.790 -37.274 1.00 96.25 126 LEU A CA 1
ATOM 964 C C . LEU A 1 126 ? 25.630 6.678 -38.285 1.00 96.25 126 LEU A C 1
ATOM 966 O O . LEU A 1 126 ? 26.585 6.786 -39.051 1.00 96.25 126 LEU A O 1
ATOM 970 N N . LEU A 1 127 ? 24.790 5.641 -38.331 1.00 93.44 127 LEU A N 1
ATOM 971 C CA . LEU A 1 127 ? 24.916 4.554 -39.299 1.00 93.44 127 LEU A CA 1
ATOM 972 C C . LEU A 1 127 ? 24.720 5.053 -40.737 1.00 93.44 127 LEU A C 1
ATOM 974 O O . LEU A 1 127 ? 25.471 4.666 -41.635 1.00 93.44 127 LEU A O 1
ATOM 978 N N . SER A 1 128 ? 23.745 5.938 -40.955 1.00 93.38 128 SER A N 1
ATOM 979 C CA . SER A 1 128 ? 23.503 6.587 -42.246 1.00 93.38 128 SER A CA 1
ATOM 980 C C . SER A 1 128 ? 24.688 7.464 -42.655 1.00 93.38 128 SER A C 1
ATOM 982 O O . SER A 1 128 ? 25.230 7.298 -43.746 1.00 93.38 128 SER A O 1
ATOM 984 N N . LEU A 1 129 ? 25.167 8.328 -41.754 1.00 96.81 129 LEU A N 1
ATOM 985 C CA . LEU A 1 129 ? 26.307 9.210 -41.996 1.00 96.81 129 LEU A CA 1
ATOM 986 C C . LEU A 1 129 ? 27.579 8.416 -42.308 1.00 96.81 129 LEU A C 1
ATOM 988 O O . LEU A 1 129 ? 28.283 8.732 -43.265 1.00 96.81 129 LEU A O 1
ATOM 992 N N . TYR A 1 130 ? 27.843 7.355 -41.544 1.00 94.81 130 TYR A N 1
ATOM 993 C CA . TYR A 1 130 ? 28.942 6.428 -41.796 1.00 94.81 130 TYR A CA 1
ATOM 994 C C . TYR A 1 130 ? 28.822 5.779 -43.179 1.00 94.81 130 TYR A C 1
ATOM 996 O O . TYR A 1 130 ? 29.793 5.756 -43.937 1.00 94.81 130 TYR A O 1
ATOM 1004 N N . SER A 1 131 ? 27.626 5.299 -43.532 1.00 90.56 131 SER A N 1
ATOM 1005 C CA . SER A 1 131 ? 27.366 4.662 -44.827 1.00 90.56 131 SER A CA 1
ATOM 1006 C C . SER A 1 131 ? 27.590 5.630 -45.988 1.00 90.56 131 SER A C 1
ATOM 1008 O O . SER A 1 131 ? 28.246 5.265 -46.961 1.00 90.56 131 SER A O 1
ATOM 1010 N N . VAL A 1 132 ? 27.118 6.877 -45.868 1.00 94.25 132 VAL A N 1
ATOM 1011 C CA . VAL A 1 132 ? 27.324 7.939 -46.865 1.00 94.25 132 VAL A CA 1
ATOM 1012 C C . VAL A 1 132 ? 28.801 8.308 -46.975 1.00 94.25 132 VAL A C 1
ATOM 1014 O O . VAL A 1 132 ? 29.334 8.369 -48.079 1.00 94.25 132 VAL A O 1
ATOM 1017 N N . PHE A 1 133 ? 29.486 8.523 -45.850 1.00 95.75 133 PHE A N 1
ATOM 1018 C CA . PHE A 1 133 ? 30.906 8.869 -45.844 1.00 95.75 133 PHE A CA 1
ATOM 1019 C C . PHE A 1 133 ? 31.746 7.776 -46.511 1.00 95.75 133 PHE A C 1
ATOM 1021 O O . PHE A 1 133 ? 32.562 8.055 -47.392 1.00 95.75 133 PHE A O 1
ATOM 1028 N N . ARG A 1 134 ? 31.494 6.514 -46.153 1.00 92.12 134 ARG A N 1
ATOM 1029 C CA . ARG A 1 134 ? 32.173 5.362 -46.742 1.00 92.12 134 ARG A CA 1
ATOM 1030 C C . ARG A 1 134 ? 31.871 5.222 -48.232 1.00 92.12 134 ARG A C 1
ATOM 1032 O O . ARG A 1 134 ? 32.792 5.013 -49.016 1.00 92.12 134 ARG A O 1
ATOM 1039 N N . PHE A 1 135 ? 30.617 5.407 -48.635 1.00 90.94 135 PHE A N 1
ATOM 1040 C CA . PHE A 1 135 ? 30.225 5.420 -50.041 1.00 90.94 135 PHE A CA 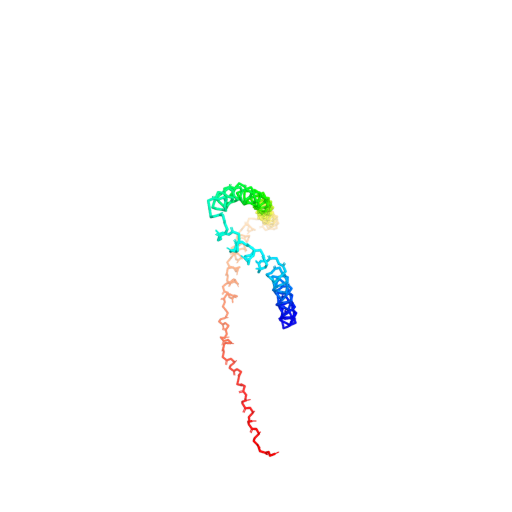1
ATOM 1041 C C . PHE A 1 135 ? 30.989 6.484 -50.843 1.00 90.94 135 PHE A C 1
ATOM 1043 O O . PHE A 1 135 ? 31.559 6.179 -51.890 1.00 90.94 135 PHE A O 1
ATOM 1050 N N . VAL A 1 136 ? 31.069 7.715 -50.328 1.00 95.19 136 VAL A N 1
ATOM 1051 C CA . VAL A 1 136 ? 31.811 8.815 -50.965 1.00 95.19 136 VAL A CA 1
ATOM 1052 C C . VAL A 1 136 ? 33.295 8.474 -51.110 1.00 95.19 136 VAL A C 1
ATOM 1054 O O . VAL A 1 136 ? 33.872 8.728 -52.169 1.00 95.19 136 VAL A O 1
ATOM 1057 N N . LEU A 1 137 ? 33.912 7.868 -50.089 1.00 94.62 137 LEU A N 1
ATOM 1058 C CA . LEU A 1 137 ? 35.307 7.428 -50.161 1.00 94.62 137 LEU A CA 1
ATOM 1059 C C . LEU A 1 137 ? 35.528 6.373 -51.258 1.00 94.62 137 LEU A C 1
ATOM 1061 O O . LEU A 1 137 ? 36.436 6.549 -52.070 1.00 94.62 137 LEU A O 1
ATOM 1065 N N . LEU A 1 138 ? 34.686 5.333 -51.334 1.00 91.88 138 LEU A N 1
ATOM 1066 C CA . LEU A 1 138 ? 34.810 4.268 -52.344 1.00 91.88 138 LEU A CA 1
ATOM 1067 C C . LEU A 1 138 ? 34.566 4.778 -53.772 1.00 91.88 138 LEU A C 1
ATOM 1069 O O . LEU A 1 138 ? 35.283 4.404 -54.700 1.00 91.88 138 LEU A O 1
ATOM 1073 N N . VAL A 1 139 ? 33.570 5.647 -53.968 1.00 93.31 139 VAL A N 1
ATOM 1074 C CA . VAL A 1 139 ? 33.294 6.245 -55.286 1.00 93.31 139 VAL A CA 1
ATOM 1075 C C . VAL A 1 139 ? 34.451 7.138 -55.726 1.00 93.31 139 VAL A C 1
ATOM 1077 O O . VAL A 1 139 ? 34.810 7.147 -56.903 1.00 93.31 139 VAL A O 1
ATOM 1080 N N . ARG A 1 140 ? 35.074 7.865 -54.791 1.00 95.38 140 ARG A N 1
ATOM 1081 C CA . ARG A 1 140 ? 36.227 8.717 -55.094 1.00 95.38 140 ARG A CA 1
ATOM 1082 C C . ARG A 1 140 ? 37.478 7.908 -55.446 1.00 95.38 140 ARG A C 1
ATOM 1084 O O . ARG A 1 140 ? 38.234 8.363 -56.298 1.00 95.38 140 ARG A O 1
ATOM 1091 N N . SER A 1 141 ? 37.709 6.750 -54.820 1.00 95.19 141 SER A N 1
ATOM 1092 C CA . SER A 1 141 ? 38.890 5.921 -55.101 1.00 95.19 141 SER A CA 1
ATOM 1093 C C . SER A 1 141 ? 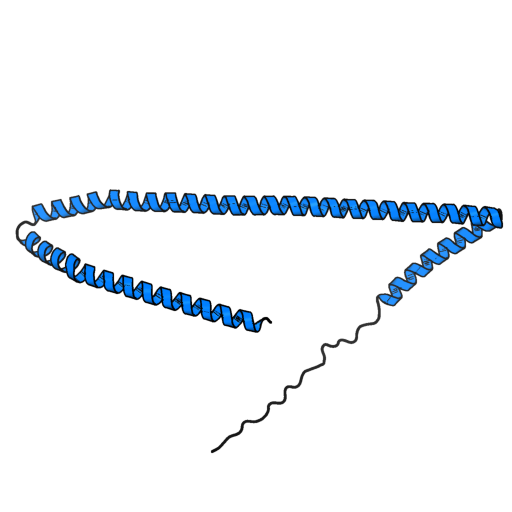38.738 5.053 -56.356 1.00 95.19 141 SER A C 1
ATOM 1095 O O . SER A 1 141 ? 39.672 4.978 -57.148 1.00 95.19 141 SER A O 1
ATOM 1097 N N . ASN A 1 142 ? 37.567 4.434 -56.562 1.00 93.19 142 ASN A N 1
ATOM 1098 C CA . ASN A 1 142 ? 37.363 3.375 -57.566 1.00 93.19 142 ASN A CA 1
ATOM 1099 C C . ASN A 1 142 ? 36.388 3.774 -58.698 1.00 93.19 142 ASN A C 1
ATOM 1101 O O . ASN A 1 142 ? 36.130 2.996 -59.620 1.00 93.19 142 ASN A O 1
ATOM 1105 N N . GLY A 1 143 ? 35.810 4.980 -58.660 1.00 92.19 143 GLY A N 1
ATOM 1106 C CA . GLY A 1 143 ? 34.846 5.440 -59.663 1.00 92.19 143 GLY A CA 1
ATOM 1107 C C . GLY A 1 143 ? 33.563 4.597 -59.673 1.00 92.19 143 GLY A C 1
ATOM 1108 O O . GLY A 1 143 ? 32.961 4.343 -58.630 1.00 92.19 143 GLY A O 1
ATOM 1109 N N . ARG A 1 144 ? 33.120 4.146 -60.860 1.00 89.25 144 ARG A N 1
ATOM 1110 C CA . ARG A 1 144 ? 31.869 3.369 -61.019 1.00 89.25 144 ARG A CA 1
ATOM 1111 C C . ARG A 1 144 ? 31.907 1.980 -60.372 1.00 89.25 144 ARG A C 1
ATOM 1113 O O . ARG A 1 144 ? 30.841 1.498 -59.996 1.00 89.25 144 ARG A O 1
ATOM 1120 N N . SER A 1 145 ? 33.073 1.339 -60.227 1.00 92.06 145 SER A N 1
ATOM 1121 C CA . SER A 1 145 ? 33.145 0.017 -59.578 1.00 92.06 145 SER A CA 1
ATOM 1122 C C . SER A 1 145 ? 33.008 0.097 -58.052 1.00 92.06 145 SER A C 1
ATOM 1124 O O . SER A 1 145 ? 32.577 -0.873 -57.427 1.00 92.06 145 SER A O 1
ATOM 1126 N N . GLY A 1 146 ? 33.264 1.268 -57.451 1.00 90.75 146 GLY A N 1
ATOM 1127 C CA . GLY A 1 146 ? 33.095 1.486 -56.011 1.00 90.75 146 GLY A CA 1
ATOM 1128 C C . GLY A 1 146 ? 31.653 1.278 -55.533 1.00 90.75 146 GLY A C 1
ATOM 1129 O O . GLY A 1 146 ? 31.437 0.832 -54.409 1.00 90.75 146 GLY A O 1
ATOM 1130 N N . PHE A 1 147 ? 30.656 1.513 -56.399 1.00 91.62 147 PHE A N 1
ATOM 1131 C CA . PHE A 1 147 ? 29.250 1.249 -56.074 1.00 91.62 147 PHE A CA 1
ATOM 1132 C C . PHE A 1 147 ? 28.986 -0.248 -55.864 1.00 91.62 147 PHE A C 1
ATOM 1134 O O . PHE A 1 147 ? 28.376 -0.642 -54.873 1.00 91.62 147 PHE A O 1
ATOM 1141 N N . THR A 1 148 ? 29.456 -1.095 -56.783 1.00 92.88 148 THR A N 1
ATOM 1142 C CA . THR A 1 148 ? 29.232 -2.547 -56.704 1.00 92.88 148 THR A CA 1
ATOM 1143 C C . THR A 1 148 ? 29.961 -3.174 -55.522 1.00 92.88 148 THR A C 1
ATOM 1145 O O . THR A 1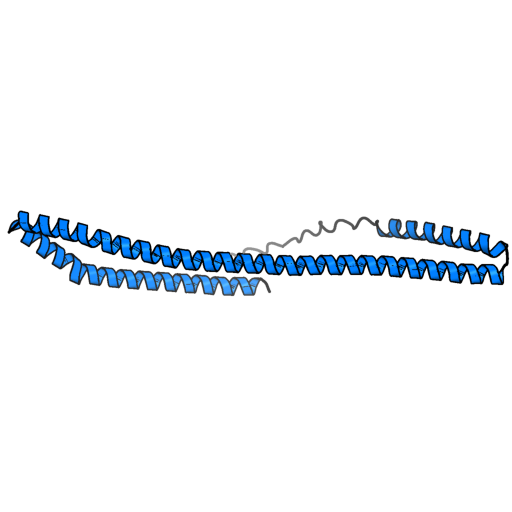 148 ? 29.429 -4.078 -54.881 1.00 92.88 148 THR A O 1
ATOM 1148 N N . GLU A 1 149 ? 31.144 -2.654 -55.198 1.00 92.31 149 GLU A N 1
ATOM 1149 C CA . GLU A 1 149 ? 31.938 -3.095 -54.054 1.00 92.31 149 GLU A CA 1
ATOM 1150 C C . GLU A 1 149 ? 31.266 -2.715 -52.725 1.00 92.31 149 GLU A C 1
ATOM 1152 O O . GLU A 1 149 ? 31.103 -3.568 -51.854 1.00 92.31 149 GLU A O 1
ATOM 1157 N N . TRP A 1 150 ? 30.733 -1.491 -52.615 1.00 92.56 150 TRP A N 1
ATOM 1158 C CA . TRP A 1 150 ? 29.949 -1.056 -51.454 1.00 92.56 150 TRP A CA 1
ATOM 1159 C C . TRP A 1 150 ? 28.685 -1.904 -51.224 1.00 92.56 150 TRP A C 1
ATOM 1161 O O . TRP A 1 150 ? 28.390 -2.279 -50.085 1.00 92.56 150 TRP A O 1
ATOM 1171 N N . VAL A 1 151 ? 27.939 -2.238 -52.288 1.00 93.25 151 VAL A N 1
ATOM 1172 C CA . VAL A 1 151 ? 26.735 -3.088 -52.182 1.00 93.25 151 VAL A CA 1
ATOM 1173 C C . VAL A 1 151 ? 27.101 -4.489 -51.695 1.00 93.25 151 VAL A C 1
ATOM 1175 O O . VAL A 1 151 ? 26.424 -5.029 -50.818 1.00 93.25 151 VAL A O 1
ATOM 1178 N N . MET A 1 152 ? 28.170 -5.076 -52.243 1.00 93.06 152 MET A N 1
ATOM 1179 C CA . MET A 1 152 ? 28.638 -6.403 -51.837 1.00 93.06 152 MET A CA 1
ATOM 1180 C C . MET A 1 152 ? 29.087 -6.412 -50.376 1.00 93.06 152 MET A C 1
ATOM 1182 O O . MET A 1 152 ? 28.665 -7.292 -49.626 1.00 93.06 152 MET A O 1
ATOM 1186 N N . GLU A 1 153 ? 29.845 -5.402 -49.943 1.00 90.19 153 GLU A N 1
ATOM 1187 C CA . GLU A 1 153 ? 30.296 -5.291 -48.556 1.00 90.19 153 GLU A CA 1
ATOM 1188 C C . GLU A 1 153 ? 29.120 -5.095 -47.582 1.00 90.19 153 GLU A C 1
ATOM 1190 O O . GLU A 1 153 ? 29.034 -5.768 -46.553 1.00 90.19 153 GLU A O 1
ATOM 1195 N N . THR A 1 154 ? 28.160 -4.231 -47.925 1.00 89.12 154 THR A N 1
ATOM 1196 C CA . THR A 1 154 ? 26.975 -3.985 -47.086 1.00 89.12 154 THR A CA 1
ATOM 1197 C C . THR A 1 154 ? 26.121 -5.246 -46.958 1.00 89.12 154 THR A C 1
ATOM 1199 O O . THR A 1 154 ? 25.675 -5.599 -45.864 1.00 89.12 154 THR A O 1
ATOM 1202 N N . ARG A 1 155 ? 25.934 -5.979 -48.063 1.00 91.50 155 ARG A N 1
ATOM 1203 C CA . ARG A 1 155 ? 25.195 -7.247 -48.070 1.00 91.50 155 ARG A CA 1
ATOM 1204 C C . ARG A 1 155 ? 25.913 -8.324 -47.258 1.00 91.50 155 ARG A C 1
ATOM 1206 O O . ARG A 1 155 ? 25.254 -9.062 -46.528 1.00 91.50 155 ARG A O 1
ATOM 1213 N N . GLN A 1 156 ? 27.238 -8.405 -47.359 1.00 93.31 156 GLN A N 1
ATOM 1214 C CA . GLN A 1 156 ? 28.033 -9.369 -46.605 1.00 93.31 156 GLN A CA 1
ATOM 1215 C C . GLN A 1 156 ? 27.977 -9.084 -45.100 1.00 93.31 156 GLN A C 1
ATOM 1217 O O . GLN A 1 156 ? 27.709 -10.005 -44.334 1.00 93.31 156 GLN A O 1
ATOM 1222 N N . ASN A 1 157 ? 28.115 -7.825 -44.676 1.00 87.38 157 ASN A N 1
ATOM 1223 C CA . ASN A 1 157 ? 28.035 -7.449 -43.260 1.00 87.38 157 ASN A CA 1
ATOM 1224 C C . ASN A 1 157 ? 26.647 -7.710 -42.650 1.00 87.38 157 ASN A C 1
ATOM 1226 O O . ASN A 1 157 ? 26.554 -8.161 -41.509 1.00 87.38 157 ASN A O 1
ATOM 1230 N N . LEU A 1 158 ? 25.565 -7.494 -43.408 1.00 86.25 158 LEU A N 1
ATOM 1231 C CA . LEU A 1 158 ? 24.205 -7.799 -42.945 1.00 86.25 158 LEU A CA 1
ATOM 1232 C C . LEU A 1 158 ? 23.955 -9.307 -42.795 1.00 86.25 158 LEU A C 1
ATOM 1234 O O . LEU A 1 158 ? 23.326 -9.729 -41.827 1.00 86.25 158 LEU A O 1
ATOM 1238 N N . LEU A 1 159 ? 24.455 -10.125 -43.726 1.00 89.00 159 LEU A N 1
ATOM 1239 C CA . LEU A 1 159 ? 24.280 -11.580 -43.672 1.00 89.00 159 LEU A CA 1
ATOM 1240 C C . LEU A 1 159 ? 25.169 -12.241 -42.613 1.00 89.00 159 LEU A C 1
ATOM 1242 O O . LEU A 1 159 ? 24.736 -13.189 -41.961 1.00 89.00 159 LEU A O 1
ATOM 1246 N N . LEU A 1 160 ? 26.394 -11.744 -42.429 1.00 83.75 160 LEU A N 1
ATOM 1247 C CA . LEU A 1 160 ? 27.343 -12.294 -41.461 1.00 83.75 160 LEU A CA 1
ATOM 1248 C C . LEU A 1 160 ? 26.894 -12.006 -40.023 1.00 83.75 160 LEU A C 1
ATOM 1250 O O . LEU A 1 160 ? 26.986 -12.887 -39.174 1.00 83.75 160 LEU A O 1
ATOM 1254 N N . ARG A 1 161 ? 26.293 -10.833 -39.768 1.00 78.94 161 ARG A N 1
ATOM 1255 C CA . ARG A 1 161 ? 25.723 -10.499 -38.454 1.00 78.94 161 ARG A CA 1
ATOM 1256 C C . ARG A 1 161 ? 24.620 -11.470 -38.015 1.00 78.94 161 ARG A C 1
ATOM 1258 O O . ARG A 1 161 ? 24.584 -11.831 -36.847 1.00 78.94 161 ARG A O 1
ATOM 1265 N N . ARG A 1 162 ? 23.772 -11.933 -38.944 1.00 78.81 162 ARG A N 1
ATOM 1266 C CA . ARG A 1 162 ? 22.675 -12.868 -38.635 1.00 78.81 162 ARG A CA 1
ATOM 1267 C C . ARG A 1 162 ? 23.176 -14.249 -38.192 1.00 78.81 162 ARG A C 1
ATOM 1269 O O . ARG A 1 162 ? 22.575 -14.841 -37.309 1.00 78.81 162 ARG A O 1
ATOM 1276 N N . ARG A 1 163 ? 24.281 -14.754 -38.763 1.00 75.81 163 ARG A N 1
ATOM 1277 C CA . ARG A 1 163 ? 24.834 -16.063 -38.356 1.00 75.81 163 ARG A CA 1
ATOM 1278 C C . ARG A 1 163 ? 25.400 -16.061 -36.937 1.00 75.81 163 ARG A C 1
ATOM 1280 O O . ARG A 1 163 ? 25.281 -17.061 -36.248 1.00 75.81 163 ARG A O 1
ATOM 1287 N N . VAL A 1 164 ? 26.021 -14.959 -36.516 1.00 76.44 164 VAL A N 1
ATOM 1288 C CA . VAL A 1 164 ? 26.672 -14.877 -35.197 1.00 76.44 164 VAL A CA 1
ATOM 1289 C C . VAL A 1 164 ? 25.646 -14.866 -34.056 1.00 76.44 164 VAL A C 1
ATOM 1291 O O . VAL A 1 164 ? 25.935 -15.385 -32.983 1.00 76.44 164 VAL A O 1
ATOM 1294 N N . GLU A 1 165 ? 24.443 -14.325 -34.278 1.00 71.50 165 GLU A N 1
ATOM 1295 C CA . GLU A 1 165 ? 23.350 -14.413 -33.294 1.00 71.50 165 GLU A CA 1
ATOM 1296 C C . GLU A 1 165 ? 22.838 -15.857 -33.135 1.00 71.50 165 GLU A C 1
ATOM 1298 O O . GLU A 1 165 ? 22.654 -16.304 -32.008 1.00 71.50 165 GLU A O 1
ATOM 1303 N N . GLU A 1 166 ? 22.715 -16.625 -34.225 1.00 70.81 166 GLU A N 1
ATOM 1304 C CA . GLU A 1 166 ? 22.249 -18.024 -34.172 1.00 70.81 166 GLU A CA 1
ATOM 1305 C C . GLU A 1 166 ? 23.257 -18.982 -33.507 1.00 70.81 166 GLU A C 1
ATOM 1307 O O . GLU A 1 166 ? 22.856 -19.961 -32.882 1.00 70.81 166 GLU A O 1
ATOM 1312 N N . GLU A 1 167 ? 24.562 -18.706 -33.598 1.00 67.94 167 GLU A N 1
ATOM 1313 C CA . GLU A 1 167 ? 25.613 -19.565 -33.023 1.00 67.94 167 GLU A CA 1
ATOM 1314 C C . GLU A 1 167 ? 25.812 -19.343 -31.506 1.00 67.94 167 GLU A C 1
ATOM 1316 O O . GLU A 1 167 ? 26.279 -20.237 -30.804 1.00 67.94 167 GLU A O 1
ATOM 1321 N N . CYS A 1 168 ? 25.405 -18.184 -30.969 1.00 61.16 168 CYS A N 1
ATOM 1322 C CA . CYS A 1 168 ? 25.425 -17.893 -29.526 1.00 61.16 168 CYS A CA 1
ATOM 1323 C C . CYS A 1 168 ? 24.137 -18.306 -28.794 1.00 61.16 168 CYS A C 1
ATOM 1325 O O . CYS A 1 168 ? 24.140 -18.396 -27.566 1.00 61.16 168 CYS A O 1
ATOM 1327 N N . GLU A 1 169 ? 23.051 -18.577 -29.523 1.00 60.69 169 GLU A N 1
ATOM 1328 C CA . GLU A 1 169 ? 21.773 -19.033 -28.956 1.00 60.69 169 GLU A CA 1
ATOM 1329 C C . GLU A 1 169 ? 21.704 -20.568 -28.780 1.00 60.69 169 GLU A C 1
ATOM 1331 O O . GLU A 1 169 ? 20.682 -21.112 -28.365 1.00 60.69 169 GLU A O 1
ATOM 1336 N N . GLY A 1 170 ? 22.811 -21.287 -29.018 1.00 62.94 170 GLY A N 1
ATOM 1337 C CA . GLY A 1 170 ? 22.931 -22.715 -28.716 1.00 62.94 170 GLY A CA 1
ATOM 1338 C C . GLY A 1 170 ? 24.370 -23.145 -28.427 1.00 62.94 170 GLY A C 1
ATOM 1339 O O . GLY A 1 170 ? 25.166 -23.336 -29.342 1.00 62.94 170 GLY A O 1
ATOM 1340 N N . PRO A 1 171 ? 24.681 -23.425 -27.155 1.00 57.53 171 PRO A N 1
ATOM 1341 C CA . PRO A 1 171 ? 24.709 -24.827 -26.765 1.00 57.53 171 PRO A CA 1
ATOM 1342 C C . PRO A 1 171 ? 23.841 -25.061 -25.532 1.00 57.53 171 PRO A C 1
ATOM 1344 O O . PRO A 1 171 ? 23.991 -24.399 -24.510 1.00 57.53 171 PRO A O 1
ATOM 1347 N N . ASN A 1 172 ? 22.954 -26.048 -25.662 1.00 66.50 172 ASN A N 1
ATOM 1348 C CA . ASN A 1 172 ? 22.297 -26.785 -24.590 1.00 66.50 172 ASN A CA 1
ATOM 1349 C C . ASN A 1 172 ? 23.207 -26.856 -23.351 1.00 66.50 172 ASN A C 1
ATOM 1351 O O . ASN A 1 172 ? 24.144 -27.659 -23.322 1.00 66.50 172 ASN A O 1
ATOM 1355 N N . TRP A 1 173 ? 22.980 -25.979 -22.367 1.00 71.75 173 TRP A N 1
ATOM 1356 C CA . TRP A 1 173 ? 23.676 -26.076 -21.093 1.00 71.75 173 TRP A CA 1
ATOM 1357 C C . TRP A 1 173 ? 23.326 -27.450 -20.529 1.00 71.75 173 TRP A C 1
ATOM 1359 O O . TRP A 1 173 ? 22.136 -27.740 -20.386 1.00 71.75 173 TRP A O 1
ATOM 1369 N N . PRO A 1 174 ? 24.313 -28.324 -20.271 1.00 67.69 174 PRO A N 1
ATOM 1370 C CA . PRO A 1 174 ? 24.027 -29.604 -19.658 1.00 67.69 174 PRO A CA 1
ATOM 1371 C C . PRO A 1 174 ? 23.298 -29.321 -18.351 1.00 67.69 174 PRO A C 1
ATOM 1373 O O . PRO A 1 174 ? 23.750 -28.511 -17.546 1.00 67.69 174 PRO A O 1
ATOM 1376 N N . ASP A 1 175 ? 22.137 -29.940 -18.206 1.00 66.12 175 ASP A N 1
ATOM 1377 C CA . ASP A 1 175 ? 21.240 -29.807 -17.072 1.00 66.12 175 ASP A CA 1
ATOM 1378 C C . ASP A 1 175 ? 21.995 -30.147 -15.770 1.00 66.12 175 ASP A C 1
ATOM 1380 O O . ASP A 1 175 ? 22.180 -31.311 -15.413 1.00 66.12 175 ASP A O 1
ATOM 1384 N N . ILE A 1 176 ? 22.503 -29.121 -15.073 1.00 68.19 176 ILE A N 1
ATOM 1385 C CA . ILE A 1 176 ? 23.230 -29.249 -13.794 1.00 68.19 176 ILE A CA 1
ATOM 1386 C C . ILE A 1 176 ? 22.229 -29.407 -12.634 1.00 68.19 176 ILE A C 1
ATOM 1388 O O . ILE A 1 176 ? 22.466 -28.949 -11.519 1.00 68.19 176 ILE A O 1
ATOM 1392 N N . THR A 1 177 ? 21.079 -30.043 -12.861 1.00 68.88 177 THR A N 1
ATOM 1393 C CA . THR A 1 177 ? 20.139 -30.395 -11.783 1.00 68.88 177 THR A CA 1
ATOM 1394 C C . THR A 1 177 ? 20.439 -31.764 -11.157 1.00 68.88 177 THR A C 1
ATOM 1396 O O . THR A 1 177 ? 19.774 -32.173 -10.209 1.00 68.88 177 THR A O 1
ATOM 1399 N N . GLY A 1 178 ? 21.496 -32.452 -11.607 1.00 61.16 178 GLY A N 1
ATOM 1400 C CA . GLY A 1 178 ? 21.882 -33.789 -11.142 1.00 61.16 178 GLY A CA 1
ATOM 1401 C C . GLY A 1 178 ? 22.936 -33.881 -10.028 1.00 61.16 178 GLY A C 1
ATOM 1402 O O . GLY A 1 178 ? 23.406 -34.986 -9.767 1.00 61.16 178 GLY A O 1
ATOM 1403 N N . VAL A 1 179 ? 23.351 -32.793 -9.363 1.00 64.50 179 VAL A N 1
ATOM 1404 C CA . VAL A 1 179 ? 24.252 -32.908 -8.191 1.00 64.50 179 VAL A CA 1
ATOM 1405 C C . VAL A 1 179 ? 23.412 -33.100 -6.932 1.00 64.50 179 VAL A C 1
ATOM 1407 O O . VAL A 1 179 ? 23.168 -32.189 -6.144 1.00 64.50 179 VAL A O 1
ATOM 1410 N N . GLN A 1 180 ? 22.938 -34.332 -6.776 1.00 57.78 180 GLN A N 1
ATOM 1411 C CA . GLN A 1 180 ? 22.324 -34.845 -5.564 1.00 57.78 180 GLN A CA 1
ATOM 1412 C C . GLN A 1 180 ? 23.387 -34.833 -4.455 1.00 57.78 180 GLN A C 1
ATOM 1414 O O . GLN A 1 180 ? 24.270 -35.689 -4.403 1.00 57.78 180 GLN A O 1
ATOM 1419 N N . HIS A 1 181 ? 23.341 -33.815 -3.595 1.00 57.59 181 HIS A N 1
ATOM 1420 C CA . HIS A 1 181 ? 24.186 -33.723 -2.409 1.00 57.59 181 HIS A CA 1
ATOM 1421 C C . HIS A 1 181 ? 23.767 -34.842 -1.446 1.00 57.59 181 HIS A C 1
ATOM 1423 O O . HIS A 1 181 ? 22.830 -34.706 -0.663 1.00 57.59 181 HIS A O 1
ATOM 1429 N N . HIS A 1 182 ? 24.432 -35.989 -1.560 1.00 64.75 182 HIS A N 1
ATOM 1430 C CA . HIS A 1 182 ? 24.340 -37.085 -0.609 1.00 64.75 182 HIS A CA 1
ATOM 1431 C C . HIS A 1 182 ? 24.862 -36.568 0.739 1.00 64.75 182 HIS A C 1
ATOM 1433 O O . HIS A 1 182 ? 26.064 -36.378 0.912 1.00 64.75 182 HIS A O 1
ATOM 1439 N N . ILE A 1 183 ? 23.955 -36.285 1.674 1.00 69.38 183 ILE A N 1
ATOM 1440 C CA . ILE A 1 183 ? 24.277 -36.034 3.081 1.00 69.38 183 ILE A CA 1
ATOM 1441 C C . ILE A 1 183 ? 24.465 -37.417 3.718 1.00 69.38 183 ILE A C 1
ATOM 1443 O O . ILE A 1 183 ? 23.520 -38.203 3.703 1.00 69.38 183 ILE A O 1
ATOM 1447 N N . PRO A 1 184 ? 25.668 -37.793 4.182 1.00 63.72 184 PRO A N 1
ATOM 1448 C CA . PRO A 1 184 ? 25.841 -39.025 4.933 1.00 63.72 184 PRO A CA 1
ATOM 1449 C C . PRO A 1 184 ? 25.242 -38.859 6.333 1.00 63.72 184 PRO A C 1
ATOM 1451 O O . PRO A 1 184 ? 25.681 -38.013 7.115 1.00 63.72 184 PRO A O 1
ATOM 1454 N N . ASP A 1 185 ? 24.252 -39.696 6.633 1.00 58.81 185 ASP A N 1
ATOM 1455 C CA . ASP A 1 185 ? 23.723 -39.925 7.973 1.00 58.81 185 ASP A CA 1
ATOM 1456 C C . ASP A 1 185 ? 24.827 -40.524 8.856 1.00 58.81 185 ASP A C 1
ATOM 1458 O O . ASP A 1 185 ? 25.059 -41.736 8.880 1.00 58.81 185 ASP A O 1
ATOM 1462 N N . HIS A 1 186 ? 25.545 -39.673 9.589 1.00 62.12 186 HIS A N 1
ATOM 1463 C CA . HIS A 1 186 ? 26.418 -40.133 10.660 1.00 62.12 186 HIS A CA 1
ATOM 1464 C C . HIS A 1 186 ? 25.593 -40.431 11.912 1.00 62.12 186 HIS A C 1
ATOM 1466 O O . HIS A 1 186 ? 25.264 -39.552 12.699 1.00 62.12 186 HIS A O 1
ATOM 1472 N N . ALA A 1 187 ? 25.287 -41.722 12.031 1.00 61.12 187 ALA A N 1
ATOM 1473 C CA . ALA A 1 187 ? 25.465 -42.548 13.217 1.00 61.12 187 ALA A CA 1
ATOM 1474 C C . ALA A 1 187 ? 25.025 -41.950 14.565 1.00 61.12 187 ALA A C 1
ATOM 1476 O O . ALA A 1 187 ? 25.741 -41.203 15.229 1.00 61.12 187 ALA A O 1
ATOM 1477 N N . SER A 1 188 ? 23.879 -42.459 15.010 1.00 58.78 188 SER A N 1
ATOM 1478 C CA . SER A 1 188 ? 23.613 -42.838 16.395 1.00 58.78 188 SER A CA 1
ATOM 1479 C C . SER A 1 188 ? 24.869 -43.360 17.111 1.00 58.78 188 SER A C 1
ATOM 1481 O O . SER A 1 188 ? 25.391 -44.417 16.747 1.00 58.78 188 SER A O 1
ATOM 1483 N N . LEU A 1 189 ? 25.307 -42.652 18.152 1.00 66.69 189 LEU A N 1
ATOM 1484 C CA . LEU A 1 189 ? 26.137 -43.217 19.210 1.00 66.69 189 LEU A CA 1
ATOM 1485 C C . LEU A 1 189 ? 25.238 -43.427 20.433 1.00 66.69 189 LEU A C 1
ATOM 1487 O O . LEU A 1 189 ? 24.848 -42.480 21.115 1.00 66.69 189 LEU A O 1
ATOM 1491 N N . THR A 1 190 ? 24.848 -44.682 20.603 1.00 67.12 190 THR A N 1
ATOM 1492 C CA . THR A 1 190 ? 24.263 -45.298 21.792 1.00 67.12 190 THR A CA 1
ATOM 1493 C C . THR A 1 190 ? 25.335 -45.546 22.863 1.00 67.12 190 THR A C 1
ATOM 1495 O O . THR A 1 190 ? 26.491 -45.785 22.519 1.00 67.12 190 THR A O 1
ATOM 1498 N N . ASP A 1 191 ? 24.867 -45.553 24.115 1.00 61.09 191 ASP A N 1
ATOM 1499 C CA . ASP A 1 191 ? 25.375 -46.279 25.296 1.00 61.09 191 ASP A CA 1
ATOM 1500 C C . ASP A 1 191 ? 26.704 -45.817 25.934 1.00 61.09 191 ASP A C 1
ATOM 1502 O O . ASP A 1 191 ? 27.791 -46.120 25.447 1.00 61.09 191 ASP A O 1
ATOM 1506 N N . ASP A 1 192 ? 26.627 -45.036 27.024 1.00 59.62 192 ASP A N 1
ATOM 1507 C CA . ASP A 1 192 ? 26.624 -45.501 28.439 1.00 59.62 192 ASP A CA 1
ATOM 1508 C C . ASP A 1 192 ? 26.793 -44.325 29.433 1.00 59.62 192 ASP A C 1
ATOM 1510 O O . ASP A 1 192 ? 27.666 -43.450 29.213 1.00 59.62 192 ASP A O 1
#